Protein AF-A0A935Z9V7-F1 (afdb_monomer_lite)

Foldseek 3Di:
DDDDDDDDDDDDDDDDDDPDPDPPDDPDDDDVPQDDFDDPQCVLVAAWKDFPFWTWHQHRSQWIWIWGDDPPDIDIATFGFPGADPQWGWGDGPPDIDTWHWPAGFDADPQWTWTATPNDIITGPPRCPVVQVVVQVVVFVVVCVVCVVLQFDTKHFTRCPPDQWDWIWTAGNVRDIWIKIWGQDPPPRDIDIDFAKDKAAQVVVQCVVQVVVCVVVVNPFRWRKGQDGGIDIAGAVGWTKIWTAGPVPRWIWIKTWHAHPNDIDIDTGTD

Structure (mmCIF, N/CA/C/O backbone):
data_AF-A0A935Z9V7-F1
#
_entry.id   AF-A0A935Z9V7-F1
#
loop_
_atom_site.group_PDB
_atom_site.id
_atom_site.type_symbol
_atom_site.label_atom_id
_atom_site.label_alt_id
_atom_site.label_comp_id
_atom_site.label_asym_id
_atom_site.label_entity_id
_atom_site.label_seq_id
_atom_site.pdbx_PDB_ins_code
_atom_site.Cartn_x
_atom_site.Cartn_y
_atom_site.Cartn_z
_atom_site.occupancy
_atom_site.B_iso_or_equiv
_atom_site.auth_seq_id
_atom_site.auth_comp_id
_atom_site.auth_asym_id
_atom_site.auth_atom_id
_atom_site.pdbx_PDB_model_num
ATOM 1 N N . MET A 1 1 ? 14.131 -82.001 -12.981 1.00 38.12 1 MET A N 1
ATOM 2 C CA . MET A 1 1 ? 15.228 -81.214 -13.587 1.00 38.12 1 MET A CA 1
ATOM 3 C C . MET A 1 1 ? 14.697 -79.827 -13.900 1.00 38.12 1 MET A C 1
ATOM 5 O O . MET A 1 1 ? 13.623 -79.714 -14.472 1.00 38.12 1 MET A O 1
ATOM 9 N N . HIS A 1 2 ? 15.387 -78.800 -13.413 1.00 37.31 2 HIS A N 1
ATOM 10 C CA . HIS A 1 2 ? 15.020 -77.391 -13.537 1.00 37.31 2 HIS A CA 1
ATOM 11 C C . HIS A 1 2 ? 15.127 -76.900 -14.988 1.00 37.31 2 HIS A C 1
ATOM 13 O O . HIS A 1 2 ? 16.137 -77.170 -15.627 1.00 37.31 2 HIS A O 1
ATOM 19 N N . SER A 1 3 ? 14.177 -76.083 -15.453 1.00 37.94 3 SER A N 1
ATOM 20 C CA . SER A 1 3 ? 14.499 -74.911 -16.279 1.00 37.94 3 SER A CA 1
ATOM 21 C C . SER A 1 3 ? 13.343 -73.907 -16.272 1.00 37.94 3 SER A C 1
ATOM 23 O O . SER A 1 3 ? 12.173 -74.282 -16.264 1.00 37.94 3 SER A O 1
ATOM 25 N N . ARG A 1 4 ? 13.699 -72.626 -16.177 1.00 41.47 4 ARG A N 1
ATOM 26 C CA . ARG A 1 4 ? 12.831 -71.480 -15.892 1.00 41.47 4 ARG A CA 1
ATOM 27 C C . ARG A 1 4 ? 12.324 -70.797 -17.168 1.00 41.47 4 ARG A C 1
ATOM 29 O O . ARG A 1 4 ? 13.041 -70.736 -18.155 1.00 41.47 4 ARG A O 1
ATOM 36 N N . LEU A 1 5 ? 11.126 -70.215 -17.031 1.00 41.91 5 LEU A N 1
ATOM 37 C CA . LEU A 1 5 ? 10.588 -68.968 -17.602 1.00 41.91 5 LEU A CA 1
ATOM 38 C C . LEU A 1 5 ? 11.150 -68.432 -18.935 1.00 41.91 5 LEU A C 1
ATOM 40 O O . LEU A 1 5 ? 12.316 -68.056 -19.009 1.00 41.91 5 LEU A O 1
ATOM 44 N N . ARG A 1 6 ? 10.228 -68.069 -19.840 1.00 37.62 6 ARG A N 1
ATOM 45 C CA . ARG A 1 6 ? 9.917 -66.655 -20.157 1.00 37.62 6 ARG A CA 1
ATOM 46 C C . ARG A 1 6 ? 8.614 -66.540 -20.955 1.00 37.62 6 ARG A C 1
ATOM 48 O O . ARG A 1 6 ? 8.447 -67.172 -21.990 1.00 37.62 6 ARG A O 1
ATOM 55 N N . SER A 1 7 ? 7.710 -65.716 -20.434 1.00 39.84 7 SER A N 1
ATOM 56 C CA . SER A 1 7 ? 6.466 -65.274 -21.061 1.00 39.84 7 SER A CA 1
ATOM 57 C C . SER A 1 7 ? 6.742 -64.311 -22.217 1.00 39.84 7 SER A C 1
ATOM 59 O O . SER A 1 7 ? 7.586 -63.426 -22.085 1.00 39.84 7 SER A O 1
ATOM 61 N N . ALA A 1 8 ? 5.966 -64.414 -23.295 1.00 37.25 8 ALA A N 1
ATOM 62 C CA . ALA A 1 8 ? 5.780 -63.344 -24.269 1.00 37.25 8 ALA A CA 1
ATOM 63 C C . ALA A 1 8 ? 4.275 -63.219 -24.554 1.00 37.25 8 ALA A C 1
ATOM 65 O O . ALA A 1 8 ? 3.680 -64.073 -25.205 1.00 37.25 8 ALA A O 1
ATOM 66 N N . LEU A 1 9 ? 3.660 -62.178 -23.986 1.00 36.34 9 LEU A N 1
ATOM 67 C CA . LEU A 1 9 ? 2.305 -61.728 -24.294 1.00 36.34 9 LEU A CA 1
ATOM 68 C C . LEU A 1 9 ? 2.401 -60.803 -25.518 1.00 36.34 9 LEU A C 1
ATOM 70 O O . LEU A 1 9 ? 3.028 -59.748 -25.448 1.00 36.34 9 LEU A O 1
ATOM 74 N N . THR A 1 10 ? 1.788 -61.183 -26.634 1.00 38.06 10 THR A N 1
ATOM 75 C CA . THR A 1 10 ? 1.558 -60.304 -27.788 1.00 38.06 10 THR A CA 1
ATOM 76 C C . THR A 1 10 ? 0.413 -59.344 -27.473 1.00 38.06 10 THR A C 1
ATOM 78 O O . THR A 1 10 ? -0.752 -59.738 -27.468 1.00 38.06 10 THR A O 1
ATOM 81 N N . ALA A 1 11 ? 0.743 -58.083 -27.196 1.00 37.56 11 ALA A N 1
ATOM 82 C CA . ALA A 1 11 ? -0.222 -56.997 -27.078 1.00 37.56 11 ALA A CA 1
ATOM 83 C C . ALA A 1 11 ? -0.571 -56.451 -28.473 1.00 37.56 11 ALA A C 1
ATOM 85 O O . ALA A 1 11 ? 0.302 -55.988 -29.206 1.00 37.56 11 ALA A O 1
ATOM 86 N N . SER A 1 12 ? -1.856 -56.506 -28.828 1.00 40.44 12 SER A N 1
ATOM 87 C CA . SER A 1 12 ? -2.422 -55.787 -29.972 1.00 40.44 12 SER A CA 1
ATOM 88 C C . SER A 1 12 ? -2.520 -54.300 -29.628 1.00 40.44 12 SER A C 1
ATOM 90 O O . SER A 1 12 ? -3.308 -53.914 -28.768 1.00 40.44 12 SER A O 1
ATOM 92 N N . GLY A 1 13 ? -1.702 -53.473 -30.279 1.00 35.38 13 GLY A N 1
ATOM 93 C CA . GLY A 1 13 ? -1.765 -52.016 -30.193 1.00 35.38 13 GLY A CA 1
ATOM 94 C C . GLY A 1 13 ? -2.582 -51.442 -31.346 1.00 35.38 13 GLY A C 1
ATOM 95 O O . GLY A 1 13 ? -2.136 -51.449 -32.490 1.00 35.38 13 GLY A O 1
ATOM 96 N N . LEU A 1 14 ? -3.776 -50.940 -31.034 1.00 34.88 14 LEU A N 1
ATOM 97 C CA . LEU A 1 14 ? -4.598 -50.115 -31.914 1.00 34.88 14 LEU A CA 1
ATOM 98 C C . LEU A 1 14 ? -3.946 -48.719 -32.004 1.00 34.88 14 LEU A C 1
ATOM 100 O O . LEU A 1 14 ? -3.939 -47.978 -31.022 1.00 34.88 14 LEU A O 1
ATOM 104 N N . VAL A 1 15 ? -3.368 -48.358 -33.151 1.00 33.62 15 VAL A N 1
ATOM 105 C CA . VAL A 1 15 ? -2.854 -46.998 -33.390 1.00 33.62 15 VAL A CA 1
ATOM 106 C C . VAL A 1 15 ? -4.017 -46.121 -33.850 1.00 33.62 15 VAL A C 1
ATOM 108 O O . VAL A 1 15 ? -4.453 -46.194 -34.996 1.00 33.62 15 VAL A O 1
ATOM 111 N N . VAL A 1 16 ? -4.529 -45.287 -32.945 1.00 34.72 16 VAL A N 1
ATOM 112 C CA . VAL A 1 16 ? -5.415 -44.169 -33.286 1.00 34.72 16 VAL A CA 1
ATOM 113 C C . VAL A 1 16 ? -4.534 -43.031 -33.801 1.00 34.72 16 VAL A C 1
ATOM 115 O O . VAL A 1 16 ? -3.845 -42.366 -33.030 1.00 34.72 16 VAL A O 1
ATOM 118 N N . ALA A 1 17 ? -4.527 -42.825 -35.116 1.00 34.41 17 ALA A N 1
ATOM 119 C CA . ALA A 1 17 ? -3.903 -41.666 -35.739 1.00 34.41 17 ALA A CA 1
ATOM 120 C C . ALA A 1 17 ? -4.768 -40.420 -35.480 1.00 34.41 17 ALA A C 1
ATOM 122 O O . ALA A 1 17 ? -5.758 -40.180 -36.169 1.00 34.41 17 ALA A O 1
ATOM 123 N N . ALA A 1 18 ? -4.405 -39.628 -34.471 1.00 35.91 18 ALA A N 1
ATOM 124 C CA . ALA A 1 18 ? -4.920 -38.275 -34.313 1.00 35.91 18 ALA A CA 1
ATOM 125 C C . ALA A 1 18 ? -4.193 -37.352 -35.307 1.00 35.91 18 ALA A C 1
ATOM 127 O O . ALA A 1 18 ? -3.008 -37.057 -35.152 1.00 35.91 18 ALA A O 1
ATOM 128 N N . LEU A 1 19 ? -4.909 -36.918 -36.345 1.00 34.59 19 LEU A N 1
ATOM 129 C CA . LEU A 1 19 ? -4.497 -35.846 -37.249 1.00 34.59 19 LEU A CA 1
ATOM 130 C C . LEU A 1 19 ? -4.413 -34.533 -36.458 1.00 34.59 19 LEU A C 1
ATOM 132 O O . LEU A 1 19 ? -5.422 -33.870 -36.224 1.00 34.59 19 LEU A O 1
ATOM 136 N N . LEU A 1 20 ? -3.205 -34.156 -36.038 1.00 33.34 20 LEU A N 1
ATOM 137 C CA . LEU A 1 20 ? -2.922 -32.812 -35.549 1.00 33.34 20 LEU A CA 1
ATOM 138 C C . LEU A 1 20 ? -2.807 -31.881 -36.765 1.00 33.34 20 LEU A C 1
ATOM 140 O O . LEU A 1 20 ? -1.855 -31.973 -37.541 1.00 33.34 20 LEU A O 1
ATOM 144 N N . SER A 1 21 ? -3.779 -30.984 -36.942 1.00 35.22 21 SER A N 1
ATOM 145 C CA . SER A 1 21 ? -3.666 -29.851 -37.863 1.00 35.22 21 SER A CA 1
ATOM 146 C C . SER A 1 21 ? -2.494 -28.966 -37.439 1.00 35.22 21 SER A C 1
ATOM 148 O O . SER A 1 21 ? -2.621 -28.126 -36.552 1.00 35.22 21 SER A O 1
ATOM 150 N N . MET A 1 22 ? -1.344 -29.134 -38.089 1.00 32.91 22 MET A N 1
ATOM 151 C CA . MET A 1 22 ? -0.285 -28.134 -38.059 1.00 32.91 22 MET A CA 1
ATOM 152 C C . MET A 1 22 ? -0.731 -26.952 -38.919 1.00 32.91 22 MET A C 1
ATOM 154 O O . MET A 1 22 ? -0.669 -26.995 -40.146 1.00 32.91 22 MET A O 1
ATOM 158 N N . ALA A 1 23 ? -1.211 -25.891 -38.271 1.00 35.25 23 ALA A N 1
ATOM 159 C CA . ALA A 1 23 ? -1.293 -24.585 -38.900 1.00 35.25 23 ALA A CA 1
ATOM 160 C C . ALA A 1 23 ? 0.139 -24.137 -39.220 1.00 35.25 23 ALA A C 1
ATOM 162 O O . ALA A 1 23 ? 0.901 -23.754 -38.335 1.00 35.25 23 ALA A O 1
ATOM 163 N N . THR A 1 24 ? 0.519 -24.226 -40.491 1.00 35.22 24 THR A N 1
ATOM 164 C CA . THR A 1 24 ? 1.764 -23.668 -41.014 1.00 35.22 24 THR A CA 1
ATOM 165 C C . THR A 1 24 ? 1.711 -22.149 -40.858 1.00 35.22 24 THR A C 1
ATOM 167 O O . THR A 1 24 ? 1.054 -21.459 -41.647 1.00 35.22 24 THR A O 1
ATOM 170 N N . SER A 1 25 ? 2.369 -21.609 -39.833 1.00 40.56 25 SER A N 1
ATOM 171 C CA . SER A 1 25 ? 2.681 -20.185 -39.779 1.00 40.56 25 SER A CA 1
ATOM 172 C C . SER A 1 25 ? 3.566 -19.859 -40.986 1.00 40.56 25 SER A C 1
ATOM 174 O O . SER A 1 25 ? 4.626 -20.446 -41.194 1.00 40.56 25 SER A O 1
ATOM 176 N N . LYS A 1 26 ? 3.083 -18.967 -41.855 1.00 36.53 26 LYS A N 1
ATOM 177 C CA . LYS A 1 26 ? 3.856 -18.475 -43.000 1.00 36.53 26 LYS A CA 1
ATOM 178 C C . LYS A 1 26 ? 5.128 -17.779 -42.486 1.00 36.53 26 LYS A C 1
ATOM 180 O O . LYS A 1 26 ? 5.018 -16.998 -41.538 1.00 36.53 26 LYS A O 1
ATOM 185 N N . PRO A 1 27 ? 6.298 -17.982 -43.115 1.00 35.09 27 PRO A N 1
ATOM 186 C CA . PRO A 1 27 ? 7.489 -17.208 -42.790 1.00 35.09 27 PRO A CA 1
ATOM 187 C C . PRO A 1 27 ? 7.232 -15.724 -43.096 1.00 35.09 27 PRO A C 1
ATOM 189 O O . PRO A 1 27 ? 6.772 -15.360 -44.182 1.00 35.09 27 PRO A O 1
ATOM 192 N N . LYS A 1 28 ? 7.465 -14.873 -42.092 1.00 43.94 28 LYS A N 1
ATOM 193 C CA . LYS A 1 28 ? 7.332 -13.415 -42.166 1.00 43.94 28 LYS A CA 1
ATOM 194 C C . LYS A 1 28 ? 8.430 -12.888 -43.095 1.00 43.94 28 LYS A C 1
ATOM 196 O O . LYS A 1 28 ? 9.600 -13.150 -42.863 1.00 43.94 28 LYS A O 1
ATOM 201 N N . LYS A 1 29 ? 8.024 -12.185 -44.156 1.00 38.75 29 LYS A N 1
ATOM 202 C CA . LYS A 1 29 ? 8.897 -11.539 -45.148 1.00 38.75 29 LYS A CA 1
ATOM 203 C C . LYS A 1 29 ? 9.930 -10.656 -44.434 1.00 38.75 29 LYS A C 1
ATOM 205 O O . LYS A 1 29 ? 9.536 -9.850 -43.591 1.00 38.75 29 LYS A O 1
ATOM 210 N N . ASP A 1 30 ? 11.203 -10.836 -44.773 1.00 42.34 30 ASP A N 1
ATOM 211 C CA . ASP A 1 30 ? 12.361 -10.233 -44.109 1.00 42.34 30 ASP A CA 1
ATOM 212 C C . ASP A 1 30 ? 12.237 -8.702 -43.993 1.00 42.34 30 ASP A C 1
ATOM 214 O O . ASP A 1 30 ? 12.284 -7.977 -44.990 1.00 42.34 30 ASP A O 1
ATOM 218 N N . ASP A 1 31 ? 12.059 -8.202 -42.765 1.00 48.03 31 ASP A N 1
ATOM 219 C CA . ASP A 1 31 ? 12.315 -6.800 -42.428 1.00 48.03 31 ASP A CA 1
ATOM 220 C C . ASP A 1 31 ? 13.835 -6.676 -42.208 1.00 48.03 31 ASP A C 1
ATOM 222 O O . ASP A 1 31 ? 14.354 -7.297 -41.276 1.00 48.03 31 ASP A O 1
ATOM 226 N N . PRO A 1 32 ? 14.575 -5.901 -43.023 1.00 49.53 32 PRO A N 1
ATOM 227 C CA . PRO A 1 32 ? 16.037 -5.818 -42.956 1.00 49.53 32 PRO A CA 1
ATOM 228 C C . PRO A 1 32 ? 16.572 -5.254 -41.628 1.00 49.53 32 PRO A C 1
ATOM 230 O O . PRO A 1 32 ? 17.779 -5.273 -41.402 1.00 49.53 32 PRO A O 1
ATOM 233 N N . THR A 1 33 ? 15.703 -4.787 -40.721 1.00 53.38 33 THR A N 1
ATOM 234 C CA . THR A 1 33 ? 16.103 -4.422 -39.353 1.00 53.38 33 THR A CA 1
ATOM 235 C C . THR A 1 33 ? 16.126 -5.582 -38.348 1.00 53.38 33 THR A C 1
ATOM 237 O O . THR A 1 33 ? 16.702 -5.412 -37.279 1.00 53.38 33 THR A O 1
ATOM 240 N N . ALA A 1 34 ? 15.609 -6.772 -38.668 1.00 53.72 34 ALA A N 1
ATOM 241 C CA . ALA A 1 34 ? 15.537 -7.886 -37.710 1.00 53.72 34 ALA A CA 1
ATOM 242 C C . ALA A 1 34 ? 16.904 -8.492 -37.306 1.00 53.72 34 ALA A C 1
ATOM 244 O O . ALA A 1 34 ? 16.973 -9.171 -36.292 1.00 53.72 34 ALA A O 1
ATOM 245 N N . ASN A 1 35 ? 17.988 -8.217 -38.048 1.00 55.84 35 ASN A N 1
ATOM 246 C CA . ASN A 1 35 ? 19.316 -8.822 -37.828 1.00 55.84 35 ASN A CA 1
ATOM 247 C C . ASN A 1 35 ? 20.463 -7.805 -37.666 1.00 55.84 35 ASN A C 1
ATOM 249 O O . ASN A 1 35 ? 21.633 -8.182 -37.750 1.00 55.84 35 ASN A O 1
ATOM 253 N N . ALA A 1 36 ? 20.168 -6.514 -37.479 1.00 68.38 36 ALA A N 1
ATOM 254 C CA . ALA A 1 36 ? 21.237 -5.555 -37.194 1.00 68.38 36 ALA A CA 1
ATOM 255 C C . ALA A 1 36 ? 21.783 -5.799 -35.772 1.00 68.38 36 ALA A C 1
ATOM 257 O O . ALA A 1 36 ? 20.972 -6.029 -34.869 1.00 68.38 36 ALA A O 1
ATOM 258 N N . PRO A 1 37 ? 23.111 -5.742 -35.556 1.00 78.75 37 PRO A N 1
ATOM 259 C CA . PRO A 1 37 ? 23.693 -5.847 -34.222 1.00 78.75 37 PRO A CA 1
ATOM 260 C C . PRO A 1 37 ? 23.082 -4.821 -33.261 1.00 78.75 37 PRO A C 1
ATOM 262 O O . PRO A 1 37 ? 22.798 -3.692 -33.666 1.00 78.75 37 PRO A O 1
ATOM 265 N N . ILE A 1 38 ? 22.905 -5.210 -31.997 1.00 86.62 38 ILE A N 1
ATOM 266 C CA . ILE A 1 38 ? 22.579 -4.264 -30.925 1.00 86.62 38 ILE A CA 1
ATOM 267 C C . ILE A 1 38 ? 23.764 -3.303 -30.775 1.00 86.62 38 ILE A C 1
ATOM 269 O O . ILE A 1 38 ? 24.908 -3.741 -30.645 1.00 86.62 38 ILE A O 1
ATOM 273 N N . ASP A 1 39 ? 23.500 -2.000 -30.860 1.00 89.06 39 ASP A N 1
ATOM 274 C CA . ASP A 1 39 ? 24.520 -0.977 -30.647 1.00 89.06 39 ASP A CA 1
ATOM 275 C C . ASP A 1 39 ? 24.758 -0.719 -29.152 1.00 89.06 39 ASP A C 1
ATOM 277 O O . ASP A 1 39 ? 23.979 -1.113 -28.281 1.00 89.06 39 ASP A O 1
ATOM 281 N N . SER A 1 40 ? 25.859 -0.034 -28.840 1.00 87.75 40 SER A N 1
ATOM 282 C CA . SER A 1 40 ? 26.233 0.264 -27.455 1.00 87.75 40 SER A CA 1
ATOM 283 C C . SER A 1 40 ? 25.217 1.145 -26.727 1.00 87.75 40 SER A C 1
ATOM 285 O O . SER A 1 40 ? 25.136 1.077 -25.506 1.00 87.75 40 SER A O 1
ATOM 287 N N . ALA A 1 41 ? 24.458 1.971 -27.454 1.00 88.94 41 ALA A N 1
ATOM 288 C CA . ALA A 1 41 ? 23.418 2.818 -26.874 1.00 88.94 41 ALA A CA 1
ATOM 289 C C . ALA A 1 41 ? 22.196 1.996 -26.431 1.00 88.94 41 ALA A C 1
ATOM 291 O O . ALA A 1 41 ? 21.527 2.347 -25.465 1.00 88.94 41 ALA A O 1
ATOM 292 N N . THR A 1 42 ? 21.920 0.888 -27.117 1.00 92.81 42 THR A N 1
ATOM 293 C CA . THR A 1 42 ? 20.772 0.017 -26.860 1.00 92.81 42 THR A CA 1
ATOM 294 C C . THR A 1 42 ? 21.075 -1.079 -25.835 1.00 92.81 42 THR A C 1
ATOM 296 O O . THR A 1 42 ? 20.172 -1.493 -25.108 1.00 92.81 42 THR A O 1
ATOM 299 N N . GLU A 1 43 ? 22.325 -1.546 -25.740 1.00 92.94 43 GLU A N 1
ATOM 300 C CA . GLU A 1 43 ? 22.714 -2.673 -24.871 1.00 92.94 43 GLU A CA 1
ATOM 301 C C . GLU A 1 43 ? 22.221 -2.558 -23.407 1.00 92.94 43 GLU A C 1
ATOM 303 O O . GLU A 1 43 ? 21.715 -3.560 -22.891 1.00 92.94 43 GLU A O 1
ATOM 308 N N . PRO A 1 44 ? 22.260 -1.386 -22.730 1.00 93.25 44 PRO A N 1
ATOM 309 C CA . PRO A 1 44 ? 21.771 -1.264 -21.350 1.00 93.25 44 PRO A CA 1
ATOM 310 C C . PRO A 1 44 ? 20.280 -1.605 -21.183 1.00 93.25 44 PRO A C 1
ATOM 312 O O . PRO A 1 44 ? 19.879 -2.177 -20.164 1.00 93.25 44 PRO A O 1
ATOM 315 N N . TYR A 1 45 ? 19.471 -1.323 -22.209 1.00 94.62 45 TYR A N 1
ATOM 316 C CA . TYR A 1 45 ? 18.016 -1.501 -22.218 1.00 94.62 45 TYR A CA 1
ATOM 317 C C . TYR A 1 45 ? 17.588 -2.948 -22.488 1.00 94.62 45 TYR A C 1
ATOM 319 O O . TYR A 1 45 ? 16.448 -3.313 -22.211 1.00 94.62 45 TYR A O 1
ATOM 327 N N . ILE A 1 46 ? 18.480 -3.795 -23.006 1.00 94.31 46 ILE A N 1
ATOM 328 C CA . ILE A 1 46 ? 18.183 -5.205 -23.272 1.00 94.31 46 ILE A CA 1
ATOM 329 C C . ILE A 1 46 ? 17.882 -5.941 -21.968 1.00 94.31 46 ILE A C 1
ATOM 331 O O . ILE A 1 46 ? 18.707 -5.945 -21.054 1.00 94.31 46 ILE A O 1
ATOM 335 N N . GLY A 1 47 ? 16.756 -6.645 -21.913 1.00 93.38 47 GLY A N 1
ATOM 336 C CA . GLY A 1 47 ? 16.370 -7.506 -20.802 1.00 93.38 47 GLY A CA 1
ATOM 337 C C . GLY A 1 47 ? 14.882 -7.450 -20.486 1.00 93.38 47 GLY A C 1
ATOM 338 O O . GLY A 1 47 ? 14.082 -6.849 -21.203 1.00 93.38 47 GLY A O 1
ATOM 339 N N . ASP A 1 48 ? 14.541 -8.101 -19.386 1.00 93.31 48 ASP A N 1
ATOM 340 C CA . ASP A 1 48 ? 13.202 -8.156 -18.825 1.00 93.31 48 ASP A CA 1
ATOM 341 C C . ASP A 1 48 ? 13.086 -7.035 -17.792 1.00 93.31 48 ASP A C 1
ATOM 343 O O . ASP A 1 48 ? 13.841 -7.021 -16.826 1.00 93.31 48 ASP A O 1
ATOM 347 N N . TRP A 1 49 ? 12.151 -6.116 -17.969 1.00 93.31 49 TRP A N 1
ATOM 348 C CA . TRP A 1 49 ? 11.903 -4.993 -17.074 1.00 93.31 49 TRP A CA 1
ATOM 349 C C . TRP A 1 49 ? 10.489 -5.073 -16.511 1.00 93.31 49 TRP A C 1
ATOM 351 O O . TRP A 1 49 ? 9.544 -5.358 -17.248 1.00 93.31 49 TRP A O 1
ATOM 361 N N . GLU A 1 50 ? 10.318 -4.820 -15.217 1.00 91.06 50 GLU A N 1
ATOM 362 C CA . GLU A 1 50 ? 9.017 -4.934 -14.560 1.00 91.06 50 GLU A CA 1
ATOM 363 C C . GLU A 1 50 ? 8.792 -3.914 -13.435 1.00 91.06 50 GLU A C 1
ATOM 365 O O . GLU A 1 50 ? 9.718 -3.507 -12.729 1.00 91.06 50 GLU A O 1
ATOM 370 N N . SER A 1 51 ? 7.524 -3.538 -13.273 1.00 87.12 51 SER A N 1
ATOM 371 C CA . SER A 1 51 ? 6.932 -2.889 -12.099 1.00 87.12 51 SER A CA 1
ATOM 372 C C . SER A 1 51 ? 5.775 -3.761 -11.580 1.00 87.12 51 SER A C 1
ATOM 374 O O . SER A 1 51 ? 5.577 -4.885 -12.043 1.00 87.12 51 SER A O 1
ATOM 376 N N . ASP A 1 52 ? 4.976 -3.260 -10.631 1.00 83.12 52 ASP A N 1
ATOM 377 C CA . ASP A 1 52 ? 3.796 -3.999 -10.149 1.00 83.12 52 ASP A CA 1
ATOM 378 C C . ASP A 1 52 ? 2.730 -4.186 -11.252 1.00 83.12 52 ASP A C 1
ATOM 380 O O . ASP A 1 52 ? 2.003 -5.181 -11.251 1.00 83.12 52 ASP A O 1
ATOM 384 N N . ASP A 1 53 ? 2.642 -3.242 -12.195 1.00 88.31 53 ASP A N 1
ATOM 385 C CA . ASP A 1 53 ? 1.588 -3.188 -13.214 1.00 88.31 53 ASP A CA 1
ATOM 386 C C . ASP A 1 53 ? 2.116 -3.243 -14.657 1.00 88.31 53 ASP A C 1
ATOM 388 O O . ASP A 1 53 ? 1.320 -3.406 -15.591 1.00 88.31 53 ASP A O 1
ATOM 392 N N . THR A 1 54 ? 3.432 -3.144 -14.859 1.00 92.69 54 THR A N 1
ATOM 393 C CA . THR A 1 54 ? 4.059 -3.092 -16.184 1.00 92.69 54 THR A CA 1
ATOM 394 C C . THR A 1 54 ? 5.127 -4.154 -16.355 1.00 92.69 54 THR A C 1
ATOM 396 O O . THR A 1 54 ? 5.920 -4.420 -15.461 1.00 92.69 54 THR A O 1
ATOM 399 N N . VAL A 1 55 ? 5.164 -4.737 -17.548 1.00 93.94 55 VAL A N 1
ATOM 400 C CA . VAL A 1 55 ? 6.223 -5.623 -18.024 1.00 93.94 55 VAL A CA 1
ATOM 401 C C . VAL A 1 55 ? 6.698 -5.101 -19.374 1.00 93.94 55 VAL A C 1
ATOM 403 O O . VAL A 1 55 ? 5.882 -4.848 -20.262 1.00 93.94 55 VAL A O 1
ATOM 406 N N . LEU A 1 56 ? 8.008 -4.966 -19.534 1.00 96.44 56 LEU A N 1
ATOM 407 C CA . LEU A 1 56 ? 8.683 -4.614 -20.774 1.00 96.44 56 LEU A CA 1
ATOM 408 C C . LEU A 1 56 ? 9.840 -5.587 -21.005 1.00 96.44 56 LEU A C 1
ATOM 410 O O . LEU A 1 56 ? 10.832 -5.569 -20.294 1.00 96.44 56 LEU A O 1
ATOM 414 N N . LEU A 1 57 ? 9.734 -6.418 -22.028 1.00 96.62 57 LEU A N 1
ATOM 415 C CA . LEU A 1 57 ? 10.807 -7.284 -22.494 1.00 96.62 57 LEU A CA 1
ATOM 416 C C . LEU A 1 57 ? 11.429 -6.673 -23.746 1.00 96.62 57 LEU A C 1
ATOM 418 O O . LEU A 1 57 ? 10.715 -6.425 -24.718 1.00 96.62 57 LEU A O 1
ATOM 422 N N . ILE A 1 58 ? 12.745 -6.475 -23.729 1.00 95.94 58 ILE A N 1
ATOM 423 C CA . ILE A 1 58 ? 13.540 -6.078 -24.892 1.00 95.94 58 ILE A CA 1
ATOM 424 C C . ILE A 1 58 ? 14.572 -7.177 -25.156 1.00 95.94 58 ILE A C 1
ATOM 426 O O . ILE A 1 58 ? 15.567 -7.307 -24.442 1.00 95.94 58 ILE A O 1
ATOM 430 N N . GLY A 1 59 ? 14.321 -7.989 -26.180 1.00 93.94 59 GLY A N 1
ATOM 431 C CA . GLY A 1 59 ? 15.190 -9.093 -26.569 1.00 93.94 59 GLY A CA 1
ATOM 432 C C . GLY A 1 59 ? 16.423 -8.634 -27.347 1.00 93.94 59 GLY A C 1
ATOM 433 O O . GLY A 1 59 ? 16.398 -7.640 -28.075 1.00 93.94 59 GLY A O 1
ATOM 434 N N . ARG A 1 60 ? 17.513 -9.409 -27.259 1.00 92.88 60 ARG A N 1
ATOM 435 C CA . ARG A 1 60 ? 18.708 -9.208 -28.109 1.00 92.88 60 ARG A CA 1
ATOM 436 C C . ARG A 1 60 ? 18.435 -9.409 -29.598 1.00 92.88 60 ARG A C 1
ATOM 438 O O . ARG A 1 60 ? 19.180 -8.908 -30.429 1.00 92.88 60 ARG A O 1
ATOM 445 N N . ASP A 1 61 ? 17.362 -10.116 -29.927 1.00 91.00 61 ASP A N 1
ATOM 446 C CA . ASP A 1 61 ? 16.821 -10.259 -31.280 1.00 91.00 61 ASP A CA 1
ATOM 447 C C . ASP A 1 61 ? 15.973 -9.048 -31.715 1.00 91.00 61 ASP A C 1
ATOM 449 O O . ASP A 1 61 ? 15.287 -9.098 -32.735 1.00 91.00 61 ASP A O 1
ATOM 453 N N . ARG A 1 62 ? 16.001 -7.957 -30.935 1.00 93.12 62 ARG A N 1
ATOM 454 C CA . ARG A 1 62 ? 15.218 -6.732 -31.131 1.00 93.12 62 ARG A CA 1
ATOM 455 C C . ARG A 1 62 ? 13.710 -6.932 -30.978 1.00 93.12 62 ARG A C 1
ATOM 457 O O . ARG A 1 62 ? 12.954 -6.032 -31.347 1.00 93.12 62 ARG A O 1
ATOM 464 N N . SER A 1 63 ? 13.244 -8.063 -30.450 1.00 94.94 63 SER A N 1
ATOM 465 C CA . SER A 1 63 ? 11.840 -8.213 -30.063 1.00 94.94 63 SER A CA 1
ATOM 466 C C . SER A 1 63 ? 11.506 -7.271 -28.906 1.00 94.94 63 SER A C 1
ATOM 468 O O . SER A 1 63 ? 12.320 -7.058 -28.006 1.00 94.94 63 SER A O 1
ATOM 470 N N . VAL A 1 64 ? 10.314 -6.675 -28.944 1.00 97.06 64 VAL A N 1
ATOM 471 C CA . VAL A 1 64 ? 9.785 -5.888 -27.829 1.00 97.06 64 VAL A CA 1
ATOM 472 C C . VAL A 1 64 ? 8.395 -6.379 -27.482 1.00 97.06 64 VAL A C 1
ATOM 474 O O . VAL A 1 64 ? 7.518 -6.404 -28.348 1.00 97.06 64 VAL A O 1
ATOM 477 N N . HIS A 1 65 ? 8.203 -6.711 -26.209 1.00 97.44 65 HIS A N 1
ATOM 478 C CA . HIS A 1 65 ? 6.907 -7.043 -25.635 1.00 97.44 65 HIS A CA 1
ATOM 479 C C . HIS A 1 65 ? 6.642 -6.132 -24.447 1.00 97.44 65 HIS A C 1
ATOM 481 O O . HIS A 1 65 ? 7.330 -6.201 -23.434 1.00 97.44 65 HIS A O 1
ATOM 487 N N . TYR A 1 66 ? 5.634 -5.283 -24.563 1.00 96.62 66 TYR A N 1
ATOM 488 C CA . TYR A 1 66 ? 5.214 -4.375 -23.510 1.00 96.62 66 TYR A CA 1
ATOM 489 C C . TYR A 1 66 ? 3.781 -4.681 -23.103 1.00 96.62 66 TYR A C 1
ATOM 491 O O . TYR A 1 66 ? 2.900 -4.868 -23.948 1.00 96.62 66 TYR A O 1
ATOM 499 N N . LYS A 1 67 ? 3.524 -4.669 -21.800 1.00 96.25 67 LYS A N 1
ATOM 500 C CA . LYS A 1 67 ? 2.190 -4.785 -21.230 1.00 96.25 67 LYS A CA 1
ATOM 501 C C . LYS A 1 67 ? 2.100 -3.924 -19.983 1.00 96.25 67 LYS A C 1
ATOM 503 O O . LYS A 1 67 ? 2.868 -4.133 -19.058 1.00 96.25 67 LYS A O 1
ATOM 508 N N . LYS A 1 68 ? 1.115 -3.033 -19.934 1.00 94.75 68 LYS A N 1
ATOM 509 C CA . LYS A 1 68 ? 0.792 -2.216 -18.762 1.00 94.75 68 LYS A CA 1
ATOM 510 C C . LYS A 1 68 ? -0.662 -2.382 -18.378 1.00 94.75 68 LYS A C 1
ATOM 512 O O . LYS A 1 68 ? -1.556 -2.259 -19.221 1.00 94.75 68 LYS A O 1
ATOM 517 N N . LYS A 1 69 ? -0.905 -2.640 -17.102 1.00 94.06 69 LYS A N 1
ATOM 518 C CA . LYS A 1 69 ? -2.233 -2.665 -16.504 1.00 94.06 69 LYS A CA 1
ATOM 519 C C . LYS A 1 69 ? -2.511 -1.315 -15.845 1.00 94.06 69 LYS A C 1
ATOM 521 O O . LYS A 1 69 ? -1.648 -0.695 -15.245 1.00 94.06 69 LYS A O 1
ATOM 526 N N . THR A 1 70 ? -3.726 -0.806 -15.988 1.00 87.75 70 THR A N 1
ATOM 527 C CA . THR A 1 70 ? -4.166 0.413 -15.301 1.00 87.75 70 THR A CA 1
ATOM 528 C C . THR A 1 70 ? -5.624 0.225 -14.918 1.00 87.75 70 THR A C 1
ATOM 530 O O . THR A 1 70 ? -6.525 0.319 -15.757 1.00 87.75 70 THR A O 1
ATOM 533 N N . GLY A 1 71 ? -5.858 -0.132 -13.654 1.00 86.50 71 GLY A N 1
ATOM 534 C CA . GLY A 1 71 ? -7.175 -0.549 -13.176 1.00 86.50 71 GLY A CA 1
ATOM 535 C C . GLY A 1 71 ? -7.698 -1.767 -13.949 1.00 86.50 71 GLY A C 1
ATOM 536 O O . GLY A 1 71 ? -7.084 -2.835 -13.942 1.00 86.50 71 GLY A O 1
ATOM 537 N N . SER A 1 72 ? -8.837 -1.605 -14.627 1.00 89.62 72 SER A N 1
ATOM 538 C CA . SER A 1 72 ? -9.452 -2.636 -15.479 1.00 89.62 72 SER A CA 1
ATOM 539 C C . SER A 1 72 ? -8.933 -2.649 -16.922 1.00 89.62 72 SER A C 1
ATOM 541 O O . SER A 1 72 ? -9.271 -3.555 -17.681 1.00 89.62 72 SER A O 1
ATOM 543 N N . THR A 1 73 ? -8.119 -1.667 -17.318 1.00 92.12 73 THR A N 1
ATOM 544 C CA . THR A 1 73 ? -7.606 -1.547 -18.689 1.00 92.12 73 THR A CA 1
ATOM 545 C C . THR A 1 73 ? -6.220 -2.168 -18.801 1.00 92.12 73 THR A C 1
ATOM 547 O O . THR A 1 73 ? -5.404 -2.069 -17.889 1.00 92.12 73 THR A O 1
ATOM 550 N N . THR A 1 74 ? -5.937 -2.808 -19.934 1.00 94.81 74 THR A N 1
ATOM 551 C CA . THR A 1 74 ? -4.599 -3.297 -20.285 1.00 94.81 74 THR A CA 1
ATOM 552 C C . THR A 1 74 ? -4.181 -2.683 -21.614 1.00 94.81 74 THR A C 1
ATOM 554 O O . THR A 1 74 ? -4.944 -2.725 -22.577 1.00 94.81 74 THR A O 1
ATOM 557 N N . LYS A 1 75 ? -2.974 -2.121 -21.665 1.00 94.06 75 LYS A N 1
ATOM 558 C CA . LYS A 1 75 ? -2.305 -1.691 -22.895 1.00 94.06 75 LYS A CA 1
ATOM 559 C C . LYS A 1 75 ? -1.190 -2.676 -23.213 1.00 94.06 75 LYS A C 1
ATOM 561 O O . LYS A 1 75 ? -0.475 -3.098 -22.306 1.00 94.06 75 LYS A O 1
ATOM 566 N N . SER A 1 76 ? -1.035 -3.025 -24.483 1.00 95.56 76 SER A N 1
ATOM 567 C CA . SER A 1 76 ? 0.022 -3.930 -24.930 1.00 95.56 76 SER A CA 1
ATOM 568 C C . SER A 1 76 ? 0.611 -3.465 -26.250 1.00 95.56 76 SER A C 1
ATOM 570 O O . SER A 1 76 ? -0.108 -2.930 -27.095 1.00 95.56 76 SER A O 1
ATOM 572 N N . VAL A 1 77 ? 1.919 -3.652 -26.401 1.00 95.56 77 VAL A N 1
ATOM 573 C CA . VAL A 1 77 ? 2.658 -3.355 -27.628 1.00 95.56 77 VAL A CA 1
ATOM 574 C C . VAL A 1 77 ? 3.599 -4.518 -27.893 1.00 95.56 77 VAL A C 1
ATOM 576 O O . VAL A 1 77 ? 4.476 -4.802 -27.084 1.00 95.56 77 VAL A O 1
ATOM 579 N N . ASP A 1 78 ? 3.421 -5.157 -29.043 1.00 96.25 78 ASP A N 1
ATOM 580 C CA . ASP A 1 78 ? 4.321 -6.181 -29.559 1.00 96.25 78 ASP A CA 1
ATOM 581 C C . ASP A 1 78 ? 4.941 -5.663 -30.855 1.00 96.25 78 ASP A C 1
ATOM 583 O O . ASP A 1 78 ? 4.234 -5.239 -31.780 1.00 96.25 78 ASP A O 1
ATOM 587 N N . GLY A 1 79 ? 6.268 -5.666 -30.936 1.00 95.25 79 GLY A N 1
ATOM 588 C CA . GLY A 1 79 ? 6.951 -5.044 -32.059 1.00 95.25 79 GLY A CA 1
ATOM 589 C C . GLY A 1 79 ? 8.435 -5.350 -32.151 1.00 95.25 79 GLY A C 1
ATOM 590 O O . GLY A 1 79 ? 8.958 -6.259 -31.509 1.00 95.25 79 GLY A O 1
ATOM 591 N N . THR A 1 80 ? 9.102 -4.580 -33.003 1.00 95.75 80 THR A N 1
ATOM 592 C CA . THR A 1 80 ? 10.546 -4.660 -33.224 1.00 95.75 80 THR A CA 1
ATOM 593 C C . THR A 1 80 ? 11.196 -3.346 -32.815 1.00 95.75 80 THR A C 1
ATOM 595 O O . THR A 1 80 ? 10.785 -2.277 -33.273 1.00 95.75 80 THR A O 1
ATOM 598 N N . LEU A 1 81 ? 12.223 -3.427 -31.975 1.00 95.44 81 LEU A N 1
ATOM 599 C CA . LEU A 1 81 ? 13.021 -2.298 -31.524 1.00 95.44 81 LEU A CA 1
ATOM 600 C C . LEU A 1 81 ? 13.746 -1.663 -32.709 1.00 95.44 81 LEU A C 1
ATOM 602 O O . LEU A 1 81 ? 14.548 -2.322 -33.370 1.00 95.44 81 LEU A O 1
ATOM 606 N N . LYS A 1 82 ? 13.514 -0.376 -32.954 1.00 93.81 82 LYS A N 1
ATOM 607 C CA . LYS A 1 82 ? 14.266 0.421 -33.931 1.00 93.81 82 LYS A CA 1
ATOM 608 C C . LYS A 1 82 ? 15.555 0.986 -33.345 1.00 93.81 82 LYS A C 1
ATOM 610 O O . LYS A 1 82 ? 16.558 0.987 -34.052 1.00 93.81 82 LYS A O 1
ATOM 615 N N . GLY A 1 83 ? 15.545 1.319 -32.061 1.00 92.62 83 GLY A N 1
ATOM 616 C CA . GLY A 1 83 ? 16.702 1.805 -31.319 1.00 92.62 83 GLY A CA 1
ATOM 617 C C . GLY A 1 83 ? 16.283 2.860 -30.305 1.00 92.62 83 GLY A C 1
ATOM 618 O O . GLY A 1 83 ? 15.093 2.991 -29.991 1.00 92.62 83 GLY A O 1
ATOM 619 N N . ILE A 1 84 ? 17.271 3.608 -29.820 1.00 95.19 84 ILE A N 1
ATOM 620 C CA . ILE A 1 84 ? 17.072 4.761 -28.947 1.00 95.19 84 ILE A CA 1
ATOM 621 C C . ILE A 1 84 ? 17.217 6.040 -29.776 1.00 95.19 84 ILE A C 1
ATOM 623 O O . ILE A 1 84 ? 18.271 6.293 -30.353 1.00 95.19 84 ILE A O 1
ATOM 627 N N . GLU A 1 85 ? 16.165 6.858 -29.838 1.00 94.06 85 GLU A N 1
ATOM 628 C CA . GLU A 1 85 ? 16.160 8.098 -30.623 1.00 94.06 85 GLU A CA 1
ATOM 629 C C . GLU A 1 85 ? 15.566 9.257 -29.821 1.00 94.06 85 GLU A C 1
ATOM 631 O O . GLU A 1 85 ? 14.425 9.196 -29.354 1.00 94.06 85 GLU A O 1
ATOM 636 N N . ASN A 1 86 ? 16.321 10.354 -29.699 1.00 93.31 86 ASN A N 1
ATOM 637 C CA . ASN A 1 86 ? 15.887 11.581 -29.017 1.00 93.31 86 ASN A CA 1
ATOM 638 C C . ASN A 1 86 ? 15.327 11.327 -27.601 1.00 93.31 86 ASN A C 1
ATOM 640 O O . ASN A 1 86 ? 14.296 11.890 -27.236 1.00 93.31 86 ASN A O 1
ATOM 644 N N . GLY A 1 87 ? 15.962 10.430 -26.837 1.00 93.94 87 GLY A N 1
ATOM 645 C CA . GLY A 1 87 ? 15.505 10.044 -25.497 1.00 93.94 87 GLY A CA 1
ATOM 646 C C . GLY A 1 87 ? 14.247 9.171 -25.489 1.00 93.94 87 GLY A C 1
ATOM 647 O O . GLY A 1 87 ? 13.476 9.229 -24.539 1.00 93.94 87 GLY A O 1
ATOM 648 N N . ASN A 1 88 ? 13.991 8.394 -26.547 1.00 96.94 88 ASN A N 1
ATOM 649 C CA . ASN A 1 88 ? 12.870 7.455 -26.599 1.00 96.94 88 ASN A CA 1
ATOM 650 C C . ASN A 1 88 ? 13.326 6.067 -27.036 1.00 96.94 88 ASN A C 1
ATOM 652 O O . ASN A 1 88 ? 14.136 5.944 -27.953 1.00 96.94 88 ASN A O 1
ATOM 656 N N . ILE A 1 89 ? 12.706 5.036 -26.470 1.00 96.69 89 ILE A N 1
ATOM 657 C CA . ILE A 1 89 ? 12.730 3.683 -27.026 1.00 96.69 89 ILE A CA 1
ATOM 658 C C . ILE A 1 89 ? 11.725 3.654 -28.180 1.00 96.69 89 ILE A C 1
ATOM 660 O O . ILE A 1 89 ? 10.519 3.809 -27.966 1.00 96.69 89 ILE A O 1
ATOM 664 N N . VAL A 1 90 ? 12.210 3.474 -29.409 1.00 96.62 90 VAL A N 1
ATOM 665 C CA . VAL A 1 90 ? 11.365 3.467 -30.611 1.00 96.62 90 VAL A CA 1
ATOM 666 C C . VAL A 1 90 ? 11.048 2.033 -31.013 1.00 96.62 90 VAL A C 1
ATOM 668 O O . VAL A 1 90 ? 11.942 1.236 -31.298 1.00 96.62 90 VAL A O 1
ATOM 671 N N . VAL A 1 91 ? 9.760 1.700 -31.073 1.00 96.56 91 VAL A N 1
ATOM 672 C CA . VAL A 1 91 ? 9.264 0.357 -31.384 1.00 96.56 91 VAL A CA 1
ATOM 673 C C . VAL A 1 91 ? 8.359 0.408 -32.603 1.00 96.56 91 VAL A C 1
ATOM 675 O O . VAL A 1 91 ? 7.341 1.096 -32.622 1.00 96.56 91 VAL A O 1
ATOM 678 N N . LYS A 1 92 ? 8.694 -0.372 -33.628 1.00 95.31 92 LYS A N 1
ATOM 679 C CA . LYS A 1 92 ? 7.824 -0.583 -34.785 1.00 95.31 92 LYS A 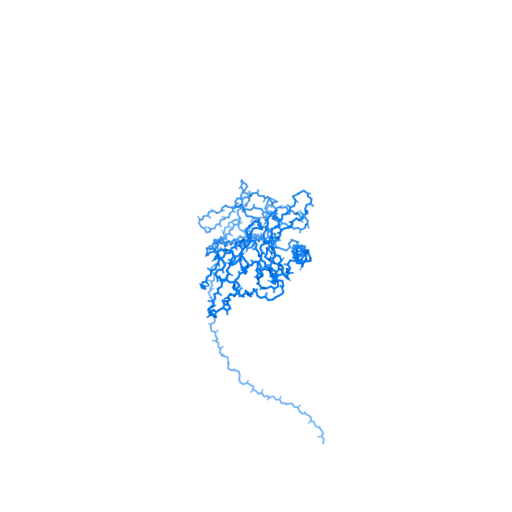CA 1
ATOM 680 C C . LYS A 1 92 ? 6.816 -1.682 -34.458 1.00 95.31 92 LYS A C 1
ATOM 682 O O . LYS A 1 92 ? 7.188 -2.853 -34.370 1.00 95.31 92 LYS A O 1
ATOM 687 N N . A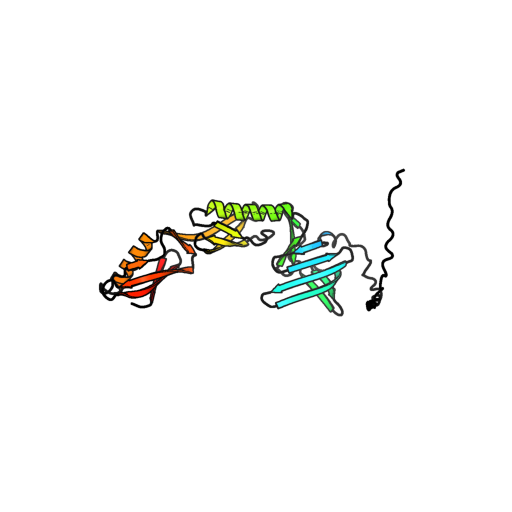LA A 1 93 ? 5.546 -1.313 -34.318 1.00 93.56 93 ALA A N 1
ATOM 688 C CA . ALA A 1 93 ? 4.443 -2.221 -34.022 1.00 93.56 93 ALA A CA 1
ATOM 689 C C . ALA A 1 93 ? 3.474 -2.265 -35.213 1.00 93.56 93 ALA A C 1
ATOM 691 O O . ALA A 1 93 ? 2.788 -1.293 -35.518 1.00 93.56 93 ALA A O 1
ATOM 692 N N . ALA A 1 94 ? 3.415 -3.400 -35.913 1.00 88.69 94 ALA A N 1
ATOM 693 C CA . ALA A 1 94 ? 2.626 -3.561 -37.139 1.00 88.69 94 ALA A CA 1
ATOM 694 C C . ALA A 1 94 ? 2.845 -2.420 -38.167 1.00 88.69 94 ALA A C 1
ATOM 696 O O . ALA A 1 94 ? 3.878 -2.404 -38.839 1.00 88.69 94 ALA A O 1
ATOM 697 N N . PHE A 1 95 ? 1.886 -1.492 -38.297 1.00 87.12 95 PHE A N 1
ATOM 698 C CA . PHE A 1 95 ? 1.892 -0.377 -39.258 1.00 87.12 95 PHE A CA 1
ATOM 699 C C . PHE A 1 95 ? 2.197 0.995 -38.636 1.00 87.12 95 PHE A C 1
ATOM 701 O O . PHE A 1 95 ? 2.126 2.000 -39.339 1.00 87.12 95 PHE A O 1
ATOM 708 N N . LEU A 1 96 ? 2.503 1.059 -37.338 1.00 93.56 96 LEU A N 1
ATOM 709 C CA . LEU A 1 96 ? 2.764 2.307 -36.622 1.00 93.56 96 LEU A CA 1
ATOM 710 C C . LEU A 1 96 ? 4.045 2.227 -35.788 1.00 93.56 96 LEU A C 1
ATOM 712 O O . LEU A 1 96 ? 4.566 1.147 -35.499 1.00 93.56 96 LEU A O 1
ATOM 716 N N . GLU A 1 97 ? 4.550 3.393 -35.407 1.00 94.62 97 GLU A N 1
ATOM 717 C CA . GLU A 1 97 ? 5.662 3.526 -34.472 1.00 94.62 97 GLU A CA 1
ATOM 718 C C . GLU A 1 97 ? 5.135 3.957 -33.110 1.00 94.62 97 GLU A C 1
ATOM 720 O O . GLU A 1 97 ? 4.349 4.898 -32.993 1.00 94.62 97 GLU A O 1
ATOM 725 N N . VAL A 1 98 ? 5.582 3.247 -32.082 1.00 95.88 98 VAL A N 1
ATOM 726 C CA . VAL A 1 98 ? 5.340 3.567 -30.681 1.00 95.88 98 VAL A CA 1
ATOM 727 C C . VAL A 1 98 ? 6.646 4.077 -30.094 1.00 95.88 98 VAL A C 1
ATOM 729 O O . VAL A 1 98 ? 7.712 3.528 -30.368 1.00 95.88 98 VAL A O 1
ATOM 732 N N . LYS A 1 99 ? 6.562 5.136 -29.294 1.00 97.06 99 LYS A N 1
ATOM 733 C CA . LYS A 1 99 ? 7.704 5.725 -28.599 1.00 97.06 99 LYS A CA 1
ATOM 734 C C . LYS A 1 99 ? 7.423 5.684 -27.108 1.00 97.06 99 LYS A C 1
ATOM 736 O O . LYS A 1 99 ? 6.372 6.166 -26.696 1.00 97.06 99 LYS A O 1
ATOM 741 N N . PHE A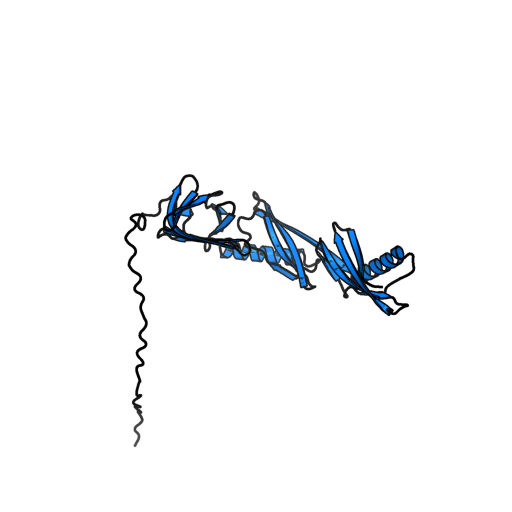 1 100 ? 8.353 5.119 -26.351 1.00 96.88 100 PHE A N 1
ATOM 742 C CA . PHE A 1 100 ? 8.371 5.212 -24.896 1.00 96.88 100 PHE A CA 1
ATOM 743 C C . PHE A 1 100 ? 9.416 6.252 -24.522 1.00 96.88 100 PHE A C 1
ATOM 745 O O . PHE A 1 100 ? 10.583 6.099 -24.892 1.00 96.88 100 PHE A O 1
ATOM 752 N N . LYS A 1 101 ? 9.007 7.318 -23.844 1.00 97.31 101 LYS A N 1
ATOM 753 C CA . LYS A 1 101 ? 9.920 8.366 -23.396 1.00 97.31 101 LYS A CA 1
ATOM 754 C C . LYS A 1 101 ? 10.807 7.808 -22.291 1.00 97.31 101 LYS A C 1
ATOM 756 O O . LYS A 1 101 ? 10.292 7.211 -21.359 1.00 97.31 101 LYS A O 1
ATOM 761 N N . ILE A 1 102 ? 12.112 8.025 -22.379 1.00 97.06 102 ILE A N 1
ATOM 762 C CA . ILE A 1 102 ? 13.060 7.706 -21.311 1.00 97.06 102 ILE A CA 1
ATOM 763 C C . ILE A 1 102 ? 13.138 8.932 -20.403 1.00 97.06 102 ILE A C 1
ATOM 765 O O . ILE A 1 102 ? 13.579 10.001 -20.826 1.00 97.06 102 ILE A O 1
ATOM 769 N N . ASP A 1 103 ? 12.660 8.792 -19.171 1.00 93.94 103 ASP A N 1
ATOM 770 C CA . ASP A 1 103 ? 12.761 9.828 -18.140 1.00 93.94 103 ASP A CA 1
ATOM 771 C C . ASP A 1 103 ? 14.031 9.657 -17.291 1.00 93.94 103 ASP A C 1
ATOM 773 O O . ASP A 1 103 ? 14.584 10.654 -16.831 1.00 93.94 103 ASP A O 1
ATOM 777 N N . ALA A 1 104 ? 14.512 8.417 -17.128 1.00 92.25 104 ALA A N 1
ATOM 778 C CA . ALA A 1 104 ? 15.803 8.080 -16.527 1.00 92.25 104 ALA A CA 1
ATOM 779 C C . ALA A 1 104 ? 16.398 6.843 -17.220 1.00 92.25 104 ALA A C 1
ATOM 781 O O . ALA A 1 104 ? 15.687 5.860 -17.450 1.00 92.25 104 ALA A O 1
ATOM 782 N N . GLU A 1 105 ? 17.682 6.910 -17.582 1.00 93.81 105 GLU A N 1
ATOM 783 C CA . GLU A 1 105 ? 18.392 5.821 -18.264 1.00 93.81 105 GLU A CA 1
ATOM 784 C C . GLU A 1 105 ? 18.629 4.616 -17.330 1.00 93.81 105 GLU A C 1
ATOM 786 O O . GLU A 1 105 ? 18.618 4.786 -16.112 1.00 93.81 105 GLU A O 1
ATOM 791 N N . PRO A 1 106 ? 18.856 3.405 -17.879 1.00 92.88 106 PRO A N 1
ATOM 792 C CA . PRO A 1 106 ? 19.257 2.234 -17.112 1.00 92.88 106 PRO A CA 1
ATOM 793 C C . PRO A 1 106 ? 20.510 2.471 -16.261 1.00 92.88 106 PRO A C 1
ATOM 795 O O . PRO A 1 106 ? 21.611 2.586 -16.801 1.00 92.88 106 PRO A O 1
ATOM 798 N N . GLU A 1 107 ? 20.358 2.457 -14.941 1.00 89.12 107 GLU A N 1
ATOM 799 C CA . GLU A 1 107 ? 21.449 2.585 -13.970 1.00 89.12 107 GLU A CA 1
ATOM 800 C C . GLU A 1 107 ? 21.385 1.455 -12.930 1.00 89.12 107 GLU A C 1
ATOM 802 O O . GLU A 1 107 ? 20.312 0.929 -12.629 1.00 89.12 107 GLU A O 1
ATOM 807 N N . GLU A 1 108 ? 22.542 1.029 -12.413 1.00 83.19 108 GLU A N 1
ATOM 808 C CA . GLU A 1 108 ? 22.624 0.041 -11.333 1.00 83.19 108 GLU A CA 1
ATOM 809 C C . GLU A 1 108 ? 22.827 0.744 -9.986 1.00 83.19 108 GLU A C 1
ATOM 811 O O . GLU A 1 108 ? 23.919 1.228 -9.690 1.00 83.19 108 GLU A O 1
ATOM 816 N N . GLU A 1 109 ? 21.808 0.710 -9.128 1.00 73.38 109 GLU A N 1
ATOM 817 C CA . GLU A 1 109 ? 21.906 1.142 -7.734 1.00 73.38 109 GLU A CA 1
ATOM 818 C C . GLU A 1 109 ? 21.877 -0.071 -6.800 1.00 73.38 109 GLU A C 1
ATOM 820 O O . GLU A 1 109 ? 20.958 -0.886 -6.818 1.00 73.38 109 GLU A O 1
ATOM 825 N N . GLU A 1 110 ? 22.903 -0.221 -5.959 1.00 70.56 110 GLU A N 1
ATOM 826 C CA . GLU A 1 110 ? 22.996 -1.291 -4.947 1.00 70.56 110 GLU A CA 1
ATOM 827 C C . GLU A 1 110 ? 22.883 -2.731 -5.502 1.00 70.56 110 GLU A C 1
ATOM 829 O O . GLU A 1 110 ? 22.719 -3.704 -4.756 1.00 70.56 110 GLU A O 1
ATOM 834 N N . GLY A 1 111 ? 23.083 -2.921 -6.808 1.00 72.56 111 GLY A N 1
ATOM 835 C CA . GLY A 1 111 ? 22.908 -4.203 -7.490 1.00 72.56 111 GLY A CA 1
ATOM 836 C C . GLY A 1 111 ? 21.531 -4.419 -8.102 1.00 72.56 111 GLY A C 1
ATOM 837 O O . GLY A 1 111 ? 21.258 -5.539 -8.529 1.00 72.56 111 GLY A O 1
ATOM 838 N N . ILE A 1 112 ? 20.678 -3.398 -8.115 1.00 77.75 112 ILE A N 1
ATOM 839 C CA . ILE A 1 112 ? 19.364 -3.378 -8.749 1.00 77.75 112 ILE A CA 1
ATOM 840 C C . ILE A 1 112 ? 19.472 -2.476 -9.974 1.00 77.75 112 ILE A C 1
ATOM 842 O O . ILE A 1 112 ? 19.896 -1.332 -9.867 1.00 77.75 112 ILE A O 1
ATOM 846 N N . TRP A 1 113 ? 19.120 -3.006 -11.141 1.00 86.50 113 TRP A N 1
ATOM 847 C CA . TRP A 1 113 ? 19.071 -2.213 -12.367 1.00 86.50 113 TRP A CA 1
ATOM 848 C C . TRP A 1 113 ? 17.706 -1.557 -12.505 1.00 86.50 113 TRP A C 1
ATOM 850 O O . TRP A 1 113 ? 16.679 -2.243 -12.445 1.00 86.50 113 TRP A O 1
ATOM 860 N N . GLU A 1 114 ? 17.711 -0.252 -12.727 1.00 87.62 114 GLU A N 1
ATOM 861 C CA . GLU A 1 114 ? 16.537 0.610 -12.674 1.00 87.62 114 GLU A CA 1
ATOM 862 C C . GLU A 1 114 ? 16.496 1.507 -13.911 1.00 87.62 114 GLU A C 1
ATOM 864 O O . GLU A 1 114 ? 17.535 1.932 -14.402 1.00 87.62 114 GLU A O 1
ATOM 869 N N . MET A 1 115 ? 15.302 1.772 -14.438 1.00 93.12 115 MET A N 1
ATOM 870 C CA . MET A 1 115 ? 15.083 2.781 -15.478 1.00 93.12 115 MET A CA 1
ATOM 871 C C . MET A 1 115 ? 13.684 3.376 -15.344 1.00 93.12 115 MET A C 1
ATOM 873 O O . MET A 1 115 ? 12.785 2.716 -14.819 1.00 93.12 115 MET A O 1
ATOM 877 N N . THR A 1 116 ? 13.461 4.568 -15.894 1.00 93.12 116 THR A N 1
ATOM 878 C CA . THR A 1 116 ? 12.132 5.198 -15.894 1.00 93.12 116 THR A CA 1
ATOM 879 C C . THR A 1 116 ? 11.685 5.480 -17.316 1.00 93.12 116 THR A C 1
ATOM 881 O O . THR A 1 116 ? 12.369 6.198 -18.049 1.00 93.12 116 THR A O 1
ATOM 884 N N . ILE A 1 117 ? 10.522 4.946 -17.696 1.00 94.88 117 ILE A N 1
ATOM 885 C CA . ILE A 1 117 ? 9.900 5.209 -18.997 1.00 94.88 117 ILE A CA 1
ATOM 886 C C . ILE A 1 117 ? 8.465 5.706 -18.847 1.00 94.88 117 ILE A C 1
ATOM 888 O O . ILE A 1 117 ? 7.700 5.166 -18.055 1.00 94.88 117 ILE A O 1
ATOM 892 N N . ASP A 1 118 ? 8.076 6.720 -19.616 1.00 93.56 118 ASP A N 1
ATOM 893 C CA . ASP A 1 118 ? 6.744 7.342 -19.564 1.00 93.56 118 ASP A CA 1
ATOM 894 C C . ASP A 1 118 ? 6.262 7.655 -18.124 1.00 93.56 118 ASP A C 1
ATOM 896 O O . ASP A 1 118 ? 5.084 7.493 -17.784 1.00 93.56 118 ASP A O 1
ATOM 900 N N . GLY A 1 119 ? 7.186 8.089 -17.262 1.00 89.81 119 GLY A N 1
ATOM 901 C CA . GLY A 1 119 ? 6.971 8.382 -15.845 1.00 89.81 119 GLY A CA 1
ATOM 902 C C . GLY A 1 119 ? 6.838 7.156 -14.935 1.00 89.81 119 GLY A C 1
ATOM 903 O O . GLY A 1 119 ? 6.448 7.308 -13.779 1.00 89.81 119 GLY A O 1
ATOM 904 N N . GLU A 1 120 ? 7.119 5.953 -15.431 1.00 88.75 120 GLU A N 1
ATOM 905 C CA . GLU A 1 120 ? 7.038 4.702 -14.685 1.00 88.75 120 GLU A CA 1
ATOM 906 C C . GLU A 1 120 ? 8.414 4.072 -14.465 1.00 88.75 120 GLU A C 1
ATOM 908 O O . GLU A 1 120 ? 9.141 3.781 -15.413 1.00 88.75 120 GLU A O 1
ATOM 913 N N . GLU A 1 121 ? 8.736 3.834 -13.197 1.00 88.12 121 GLU A N 1
ATOM 914 C CA . GLU A 1 121 ? 9.960 3.168 -12.756 1.00 88.12 121 GLU A CA 1
ATOM 915 C C . GLU A 1 121 ? 9.851 1.651 -12.963 1.00 88.12 121 GLU A C 1
ATOM 917 O O . GLU A 1 121 ? 8.911 1.003 -12.487 1.00 88.12 121 GLU A O 1
ATOM 922 N N . LEU A 1 122 ? 10.832 1.082 -13.660 1.00 90.00 122 LEU A N 1
ATOM 923 C CA . LEU A 1 122 ? 10.946 -0.339 -13.961 1.00 90.00 122 LEU A CA 1
ATOM 924 C C . LEU A 1 122 ? 12.255 -0.903 -13.409 1.00 90.00 122 LEU A C 1
ATOM 926 O O . LEU A 1 122 ? 13.290 -0.241 -13.402 1.00 90.00 122 LEU A O 1
ATOM 930 N N . THR A 1 123 ? 12.215 -2.177 -13.031 1.00 88.12 123 THR A N 1
ATOM 931 C CA . THR A 1 123 ? 13.386 -2.935 -12.581 1.00 88.12 123 THR A CA 1
ATOM 932 C C . THR A 1 123 ? 13.731 -4.073 -13.501 1.00 88.12 123 THR A C 1
ATOM 934 O O . THR A 1 123 ? 12.840 -4.765 -13.988 1.00 88.12 123 THR A O 1
ATOM 937 N N . LYS A 1 124 ? 15.024 -4.318 -13.697 1.00 89.19 124 LYS A N 1
ATOM 938 C CA . LYS A 1 124 ? 15.478 -5.426 -14.530 1.00 89.19 124 LYS A CA 1
ATOM 939 C C . LYS A 1 124 ? 15.357 -6.754 -13.786 1.00 89.19 124 LYS A C 1
ATOM 941 O O . LYS A 1 124 ? 16.080 -7.025 -12.827 1.00 89.19 124 LYS A O 1
ATOM 946 N N . LYS A 1 125 ? 14.499 -7.639 -14.271 1.00 82.38 125 LYS A N 1
ATOM 947 C CA . LYS A 1 125 ? 14.369 -9.004 -13.778 1.00 82.38 125 LYS A CA 1
ATOM 948 C C . LYS A 1 125 ? 15.652 -9.782 -14.071 1.00 82.38 125 LYS A C 1
ATOM 950 O O . LYS A 1 125 ? 16.089 -9.932 -15.207 1.00 82.38 125 LYS A O 1
ATOM 955 N N . GLY A 1 126 ? 16.250 -10.309 -13.012 1.00 67.19 126 GLY A N 1
ATOM 956 C CA . GLY A 1 126 ? 17.448 -11.150 -13.056 1.00 67.19 126 GLY A CA 1
ATOM 957 C C . GLY A 1 126 ? 18.737 -10.415 -12.699 1.00 67.19 126 GLY A C 1
ATOM 958 O O . GLY A 1 126 ? 19.703 -11.072 -12.315 1.00 67.19 126 GLY A O 1
ATOM 959 N N . ALA A 1 127 ? 18.742 -9.080 -12.722 1.00 54.16 127 ALA A N 1
ATOM 960 C CA . ALA A 1 127 ? 19.832 -8.282 -12.181 1.00 54.16 127 ALA A CA 1
ATOM 961 C C . ALA A 1 127 ? 19.441 -7.839 -10.765 1.00 54.16 127 ALA A C 1
ATOM 963 O O . ALA A 1 127 ? 18.538 -7.033 -10.579 1.00 54.16 127 ALA A O 1
ATOM 964 N N . GLY A 1 128 ? 20.033 -8.464 -9.746 1.00 53.88 128 GLY A N 1
ATOM 965 C CA . GLY A 1 128 ? 19.720 -8.124 -8.356 1.00 53.88 128 GLY A CA 1
ATOM 966 C C . GLY A 1 128 ? 18.502 -8.807 -7.743 1.00 53.88 128 GLY A C 1
ATOM 967 O O . GLY A 1 128 ? 18.217 -8.529 -6.588 1.00 53.88 128 GLY A O 1
ATOM 968 N N . ASN A 1 129 ? 17.827 -9.750 -8.415 1.00 56.69 129 ASN A N 1
ATOM 969 C CA . ASN A 1 129 ? 16.629 -10.424 -7.871 1.00 56.69 129 ASN A CA 1
ATOM 970 C C . ASN A 1 129 ? 16.803 -10.972 -6.438 1.00 56.69 129 ASN A C 1
ATOM 972 O O . ASN A 1 129 ? 15.870 -10.911 -5.644 1.00 56.69 129 ASN A O 1
ATOM 976 N N . GLY A 1 130 ? 17.993 -11.469 -6.075 1.00 58.94 130 GLY A N 1
ATOM 977 C CA . GLY A 1 130 ? 18.292 -11.893 -4.700 1.00 58.94 130 GLY A CA 1
ATOM 978 C C . GLY A 1 130 ? 18.451 -10.732 -3.708 1.00 58.94 130 GLY A C 1
ATOM 979 O O . GLY A 1 130 ? 18.121 -10.875 -2.535 1.00 58.94 130 GLY A O 1
ATOM 980 N N . LYS A 1 131 ? 18.906 -9.563 -4.165 1.00 67.88 131 LYS A N 1
ATOM 981 C CA . LYS A 1 131 ? 19.035 -8.337 -3.366 1.00 67.88 131 LYS A CA 1
ATOM 982 C C . LYS A 1 131 ? 17.713 -7.585 -3.240 1.00 67.88 131 LYS A C 1
ATOM 984 O O . LYS A 1 131 ? 17.378 -7.169 -2.146 1.00 67.88 131 LYS A O 1
ATOM 989 N N . THR A 1 132 ? 16.923 -7.471 -4.304 1.00 69.75 132 THR A N 1
ATOM 990 C CA . THR A 1 132 ? 15.605 -6.819 -4.262 1.00 69.75 132 THR A CA 1
ATOM 991 C C . THR A 1 132 ? 14.614 -7.621 -3.424 1.00 69.75 132 THR A C 1
ATOM 993 O O . THR A 1 132 ? 13.902 -7.057 -2.594 1.00 69.75 132 THR A O 1
ATOM 996 N N . ALA A 1 133 ? 14.603 -8.951 -3.582 1.00 72.44 133 ALA A N 1
ATOM 997 C CA . ALA A 1 133 ? 13.787 -9.825 -2.745 1.00 72.44 133 ALA A CA 1
ATOM 998 C C . ALA A 1 133 ? 14.232 -9.781 -1.277 1.00 72.44 133 ALA A C 1
ATOM 1000 O O . ALA A 1 133 ? 13.383 -9.665 -0.397 1.00 72.44 133 ALA A O 1
ATOM 1001 N N . SER A 1 134 ? 15.543 -9.798 -1.007 1.00 78.62 134 SER A N 1
ATOM 1002 C CA . SER A 1 134 ? 16.040 -9.700 0.372 1.00 78.62 134 SER A CA 1
ATOM 1003 C C . SER A 1 134 ? 15.835 -8.311 0.978 1.00 78.62 134 SER A C 1
ATOM 1005 O O . SER A 1 134 ? 15.491 -8.217 2.149 1.00 78.62 134 SER A O 1
ATOM 1007 N N . LEU A 1 135 ? 15.947 -7.225 0.206 1.00 83.50 135 LEU A N 1
ATOM 1008 C CA . LEU A 1 135 ? 15.597 -5.873 0.645 1.00 83.50 135 LEU A CA 1
ATOM 1009 C C . LEU A 1 135 ? 14.119 -5.796 1.029 1.00 83.50 135 LEU A C 1
ATOM 1011 O O . LEU A 1 135 ? 13.793 -5.306 2.108 1.00 83.50 135 LEU A O 1
ATOM 1015 N N . LYS A 1 136 ? 13.232 -6.316 0.176 1.00 86.06 136 LYS A N 1
ATOM 1016 C CA . LYS A 1 136 ? 11.798 -6.392 0.460 1.00 86.06 136 LYS A CA 1
ATOM 1017 C C . LYS A 1 136 ? 11.523 -7.172 1.746 1.00 86.06 136 LYS A C 1
ATOM 1019 O O . LYS A 1 136 ? 10.830 -6.659 2.617 1.00 86.06 136 LYS A O 1
ATOM 1024 N N . GLU A 1 137 ? 12.092 -8.366 1.885 1.00 87.69 137 GLU A N 1
ATOM 1025 C CA . GLU A 1 137 ? 11.930 -9.202 3.079 1.00 87.69 137 GLU A CA 1
ATOM 1026 C C . GLU A 1 137 ? 12.466 -8.507 4.343 1.00 87.69 137 GLU A C 1
ATOM 1028 O O . GLU A 1 137 ? 11.798 -8.493 5.377 1.00 87.69 137 GLU A O 1
ATOM 1033 N N . ASN A 1 138 ? 13.624 -7.847 4.249 1.00 89.69 138 ASN A N 1
ATOM 1034 C CA . ASN A 1 138 ? 14.211 -7.081 5.347 1.00 89.69 138 ASN A CA 1
ATOM 1035 C C . ASN A 1 138 ? 13.331 -5.892 5.754 1.00 89.69 138 ASN A C 1
ATOM 1037 O O . ASN A 1 138 ? 13.142 -5.657 6.946 1.00 89.69 138 ASN A O 1
ATOM 1041 N N . LEU A 1 139 ? 12.769 -5.155 4.790 1.00 90.94 139 LEU A N 1
ATOM 1042 C CA . LEU A 1 139 ? 11.841 -4.054 5.060 1.00 90.94 139 LEU A CA 1
ATOM 1043 C C . LEU A 1 139 ? 10.556 -4.563 5.718 1.00 90.94 139 LEU A C 1
ATOM 1045 O O . LEU A 1 139 ? 10.127 -4.022 6.738 1.00 90.94 139 LEU A O 1
ATOM 1049 N N . GLU A 1 140 ? 9.960 -5.627 5.179 1.00 94.06 140 GLU A N 1
ATOM 1050 C CA . GLU A 1 140 ? 8.765 -6.253 5.749 1.00 94.06 140 GLU A CA 1
ATOM 1051 C C . GLU A 1 140 ? 9.023 -6.733 7.188 1.00 94.06 140 GLU A C 1
ATOM 1053 O O . GLU A 1 140 ? 8.234 -6.435 8.090 1.00 94.06 140 GLU A O 1
ATOM 1058 N N . GLY A 1 141 ? 10.158 -7.397 7.432 1.00 94.12 141 GLY A N 1
ATOM 1059 C CA . GLY A 1 141 ? 10.578 -7.855 8.757 1.00 94.12 141 GLY A CA 1
ATOM 1060 C C . GLY A 1 141 ? 10.862 -6.712 9.739 1.00 94.12 141 GLY A C 1
ATOM 1061 O O . GLY A 1 141 ? 10.455 -6.780 10.905 1.00 94.12 141 GLY A O 1
ATOM 1062 N N . ALA A 1 142 ? 11.499 -5.633 9.276 1.00 93.81 142 ALA A N 1
ATOM 1063 C CA . ALA A 1 142 ? 11.769 -4.444 10.082 1.00 93.81 142 ALA A CA 1
ATOM 1064 C C . ALA A 1 142 ? 10.470 -3.759 10.530 1.00 93.81 142 ALA A C 1
ATOM 1066 O O . ALA A 1 142 ? 10.327 -3.432 11.708 1.00 93.81 142 ALA A O 1
ATOM 1067 N N . VAL A 1 143 ? 9.491 -3.615 9.630 1.00 95.00 143 VAL A N 1
ATOM 1068 C CA . VAL A 1 143 ? 8.167 -3.053 9.950 1.00 95.00 143 VAL A CA 1
ATOM 1069 C C . VAL A 1 143 ? 7.449 -3.895 11.000 1.00 95.00 143 VAL A C 1
ATOM 1071 O O . VAL A 1 143 ? 6.941 -3.347 11.982 1.00 95.00 143 VAL A O 1
ATOM 1074 N N . VAL A 1 144 ? 7.414 -5.220 10.818 1.00 95.88 144 VAL A N 1
ATOM 1075 C CA . VAL A 1 144 ? 6.765 -6.132 11.773 1.00 95.88 144 VAL A CA 1
ATOM 1076 C C . VAL A 1 144 ? 7.425 -6.029 13.148 1.00 95.88 144 VAL A C 1
ATOM 1078 O O . VAL A 1 144 ? 6.729 -5.926 14.156 1.00 95.88 144 VAL A O 1
ATOM 1081 N N . THR A 1 145 ? 8.757 -5.983 13.197 1.00 95.25 145 THR A N 1
ATOM 1082 C CA . THR A 1 145 ? 9.511 -5.885 14.454 1.00 95.25 145 THR A CA 1
ATOM 1083 C C . THR A 1 145 ? 9.281 -4.539 15.145 1.00 95.25 145 THR A C 1
ATOM 1085 O O . THR A 1 145 ? 8.937 -4.496 16.326 1.00 95.25 145 THR A O 1
ATOM 1088 N N . GLN A 1 146 ? 9.413 -3.432 14.413 1.00 93.56 146 GLN A N 1
ATOM 1089 C CA . GLN A 1 146 ? 9.313 -2.081 14.967 1.00 93.56 146 GLN A CA 1
ATOM 1090 C C . GLN A 1 146 ? 7.898 -1.732 15.449 1.00 93.56 146 GLN A C 1
ATOM 1092 O O . GLN A 1 146 ? 7.749 -0.966 16.401 1.00 93.56 146 GLN A O 1
ATOM 1097 N N . PHE A 1 147 ? 6.858 -2.293 14.823 1.00 93.38 147 PHE A N 1
ATOM 1098 C CA . PHE A 1 147 ? 5.459 -2.014 15.163 1.00 93.38 147 PHE A CA 1
ATOM 1099 C C . PHE A 1 147 ? 4.713 -3.201 15.781 1.00 93.38 147 PHE A C 1
ATOM 1101 O O . PHE A 1 147 ? 3.478 -3.210 15.817 1.00 93.38 147 PHE A O 1
ATOM 1108 N N . ALA A 1 148 ? 5.433 -4.171 16.346 1.00 92.12 148 ALA A N 1
ATOM 1109 C CA . ALA A 1 148 ? 4.831 -5.281 17.083 1.00 92.12 148 ALA A CA 1
ATOM 1110 C C . ALA A 1 148 ? 3.942 -4.796 18.249 1.00 92.12 148 ALA A C 1
ATOM 1112 O O . ALA A 1 148 ? 2.879 -5.365 18.515 1.00 92.12 148 ALA A O 1
ATOM 1113 N N . ASN A 1 149 ? 4.324 -3.694 18.909 1.00 89.06 149 ASN A N 1
ATOM 1114 C CA . ASN A 1 149 ? 3.534 -3.050 19.966 1.00 89.06 149 ASN A CA 1
ATOM 1115 C C . ASN A 1 149 ? 2.216 -2.432 19.457 1.00 89.06 149 ASN A C 1
ATOM 1117 O O . ASN A 1 149 ? 1.259 -2.317 20.218 1.00 89.06 149 ASN A O 1
ATOM 1121 N N . LYS A 1 150 ? 2.138 -2.090 18.167 1.00 88.31 150 LYS A N 1
ATOM 1122 C CA . LYS A 1 150 ? 0.918 -1.645 17.478 1.00 88.31 150 LYS A CA 1
ATOM 1123 C C . LYS A 1 150 ? 0.141 -2.804 16.846 1.00 88.31 150 LYS A C 1
ATOM 1125 O O . LYS A 1 150 ? -0.760 -2.574 16.048 1.00 88.31 150 LYS A O 1
ATOM 1130 N N . GLY A 1 151 ? 0.485 -4.046 17.190 1.00 90.50 151 GLY A N 1
ATOM 1131 C CA . GLY A 1 151 ? -0.249 -5.230 16.756 1.00 90.50 151 GLY A CA 1
ATOM 1132 C C . GLY A 1 151 ? 0.006 -5.641 15.312 1.00 90.50 151 GLY A C 1
ATOM 1133 O O . GLY A 1 151 ? -0.764 -6.447 14.801 1.00 90.50 151 GLY A O 1
ATOM 1134 N N . VAL A 1 152 ? 1.049 -5.128 14.655 1.00 94.56 152 VAL A N 1
ATOM 1135 C CA . VAL A 1 152 ? 1.425 -5.572 13.307 1.00 94.56 152 VAL A CA 1
ATOM 1136 C C . VAL A 1 152 ? 1.928 -7.018 13.367 1.00 94.56 152 VAL A C 1
ATOM 1138 O O . VAL A 1 152 ? 2.815 -7.337 14.155 1.00 94.56 152 VAL A O 1
ATOM 1141 N N . THR A 1 153 ? 1.350 -7.898 12.549 1.00 95.75 153 THR A N 1
ATOM 1142 C CA . THR A 1 153 ? 1.705 -9.330 12.466 1.00 95.75 153 THR A CA 1
ATOM 1143 C C . THR A 1 153 ? 2.312 -9.719 11.126 1.00 95.75 153 THR A C 1
ATOM 1145 O O . THR A 1 153 ? 3.041 -10.704 11.042 1.00 95.75 153 THR A O 1
ATOM 1148 N N . LYS A 1 154 ? 2.020 -8.954 10.074 1.00 95.94 154 LYS A N 1
ATOM 1149 C CA . LYS A 1 154 ? 2.550 -9.152 8.726 1.00 95.94 154 LYS A CA 1
ATOM 1150 C C . LYS A 1 154 ? 2.669 -7.802 8.034 1.00 95.94 154 LYS A C 1
ATOM 1152 O O . LYS A 1 154 ? 1.844 -6.924 8.267 1.00 95.94 154 LYS A O 1
ATOM 1157 N N . CYS A 1 155 ? 3.649 -7.656 7.156 1.00 95.25 155 CYS A N 1
ATOM 1158 C CA . CYS A 1 155 ? 3.747 -6.544 6.223 1.00 95.25 155 CYS A CA 1
ATOM 1159 C C . CYS A 1 155 ? 3.926 -7.117 4.817 1.00 95.25 155 CYS A C 1
ATOM 1161 O O . CYS A 1 155 ? 4.574 -8.147 4.661 1.00 95.25 155 CYS A O 1
ATOM 1163 N N . VAL A 1 156 ? 3.313 -6.489 3.818 1.00 93.31 156 VAL A N 1
ATOM 1164 C CA . VAL A 1 156 ? 3.528 -6.813 2.407 1.00 93.31 156 VAL A CA 1
ATOM 1165 C C . VAL A 1 156 ? 3.851 -5.525 1.678 1.00 93.31 156 VAL A C 1
ATOM 1167 O O . VAL A 1 156 ? 3.023 -4.613 1.630 1.00 93.31 156 VAL A O 1
ATOM 1170 N N . CYS A 1 157 ? 5.044 -5.451 1.112 1.00 88.69 157 CYS A N 1
ATOM 1171 C CA . CYS A 1 157 ? 5.491 -4.322 0.321 1.00 88.69 157 CYS A CA 1
ATOM 1172 C C . CYS A 1 157 ? 5.356 -4.620 -1.183 1.00 88.69 157 CYS A C 1
ATOM 1174 O O . CYS A 1 157 ? 5.523 -5.772 -1.612 1.00 88.69 157 CYS A O 1
ATOM 1176 N N . PRO A 1 158 ? 5.083 -3.601 -2.016 1.00 83.50 158 PRO A N 1
ATOM 1177 C CA . PRO A 1 158 ? 5.382 -3.691 -3.444 1.00 83.50 158 PRO A CA 1
ATOM 1178 C C . PRO A 1 158 ? 6.891 -3.892 -3.650 1.00 83.50 158 PRO A C 1
ATOM 1180 O O . PRO A 1 158 ? 7.661 -3.858 -2.687 1.00 83.50 158 PRO A O 1
ATOM 1183 N N . ASN A 1 159 ? 7.329 -4.119 -4.888 1.00 75.75 159 ASN A N 1
ATOM 1184 C CA . ASN A 1 159 ? 8.762 -4.126 -5.180 1.00 75.75 159 ASN A CA 1
ATOM 1185 C C . ASN A 1 159 ? 9.375 -2.763 -4.760 1.00 75.75 159 ASN A C 1
ATOM 1187 O O . ASN A 1 159 ? 8.953 -1.740 -5.304 1.00 75.75 159 ASN A O 1
ATOM 1191 N N . PRO A 1 160 ? 10.296 -2.723 -3.769 1.00 71.12 160 PRO A N 1
ATOM 1192 C CA . PRO A 1 160 ? 10.789 -1.471 -3.188 1.00 71.12 160 PRO A CA 1
ATOM 1193 C C . PRO A 1 160 ? 11.838 -0.757 -4.048 1.00 71.12 160 PRO A C 1
ATOM 1195 O O . PRO A 1 160 ? 12.232 0.354 -3.707 1.00 71.12 160 PRO A O 1
ATOM 1198 N N . ALA A 1 161 ? 12.317 -1.392 -5.118 1.00 68.50 161 ALA A N 1
ATOM 1199 C CA . ALA A 1 161 ? 13.291 -0.813 -6.037 1.00 68.50 161 ALA A CA 1
ATOM 1200 C C . ALA A 1 161 ? 12.848 0.536 -6.613 1.00 68.50 161 ALA A C 1
ATOM 1202 O O . ALA A 1 161 ? 11.644 0.757 -6.679 1.00 68.50 161 ALA A O 1
ATOM 1203 N N . ALA A 1 162 ? 13.798 1.384 -7.030 1.00 59.97 162 ALA A N 1
ATOM 1204 C CA . ALA A 1 162 ? 13.710 2.741 -7.609 1.00 59.97 162 ALA A CA 1
ATOM 1205 C C . ALA A 1 162 ? 12.840 3.774 -6.871 1.00 59.97 162 ALA A C 1
ATOM 1207 O O . ALA A 1 162 ? 13.041 4.983 -6.972 1.00 59.97 162 ALA A O 1
ATOM 1208 N N . ARG A 1 163 ? 11.910 3.317 -6.037 1.00 72.88 163 ARG A N 1
ATOM 1209 C CA . ARG A 1 163 ? 10.865 4.111 -5.432 1.00 72.88 163 ARG A CA 1
ATOM 1210 C C . ARG A 1 163 ? 11.450 4.886 -4.278 1.00 72.88 163 ARG A C 1
ATOM 1212 O O . ARG A 1 163 ? 11.689 4.369 -3.185 1.00 72.88 163 ARG A O 1
ATOM 1219 N N . THR A 1 164 ? 11.562 6.190 -4.482 1.00 79.81 164 THR A N 1
ATOM 1220 C CA . THR A 1 164 ? 11.828 7.117 -3.378 1.00 79.81 164 THR A CA 1
ATOM 1221 C C . THR A 1 164 ? 10.684 7.127 -2.363 1.00 79.81 164 THR A C 1
ATOM 1223 O O . THR A 1 164 ? 10.910 7.430 -1.190 1.00 79.81 164 THR A O 1
ATOM 1226 N N . LYS A 1 165 ? 9.461 6.761 -2.783 1.00 86.88 165 LYS A N 1
ATOM 1227 C CA . LYS A 1 165 ? 8.269 6.635 -1.935 1.00 86.88 165 LYS A CA 1
ATOM 1228 C C . LYS A 1 165 ? 7.361 5.502 -2.400 1.00 86.88 165 LYS A C 1
ATOM 1230 O O . LYS A 1 165 ? 7.078 5.378 -3.586 1.00 86.88 165 LYS A O 1
ATOM 1235 N N . PHE A 1 166 ? 6.846 4.721 -1.457 1.00 88.94 166 PHE A N 1
ATOM 1236 C CA . PHE A 1 166 ? 5.837 3.691 -1.717 1.00 88.94 166 PHE A CA 1
ATOM 1237 C C . PHE A 1 166 ? 5.056 3.364 -0.444 1.00 88.94 166 PHE A C 1
ATOM 1239 O O . PHE A 1 166 ? 5.382 3.839 0.644 1.00 88.94 166 PHE A O 1
ATOM 1246 N N . THR A 1 167 ? 4.004 2.558 -0.572 1.00 90.56 167 THR A N 1
ATOM 1247 C CA . THR A 1 167 ? 3.167 2.154 0.561 1.00 90.56 167 THR A CA 1
ATOM 1248 C C . THR A 1 167 ? 3.151 0.639 0.678 1.00 90.56 167 THR A C 1
ATOM 1250 O O . THR A 1 167 ? 2.759 -0.052 -0.261 1.00 90.56 167 THR A O 1
ATOM 1253 N N . CYS A 1 168 ? 3.554 0.121 1.837 1.00 93.38 168 CYS A N 1
ATOM 1254 C CA . CYS A 1 168 ? 3.337 -1.278 2.193 1.00 93.38 168 CYS A CA 1
ATOM 1255 C C . CYS A 1 168 ? 1.994 -1.443 2.912 1.00 93.38 168 CYS A C 1
ATOM 1257 O O . CYS A 1 168 ? 1.445 -0.497 3.476 1.00 93.38 168 CYS A O 1
ATOM 1259 N N . THR A 1 169 ? 1.475 -2.665 2.9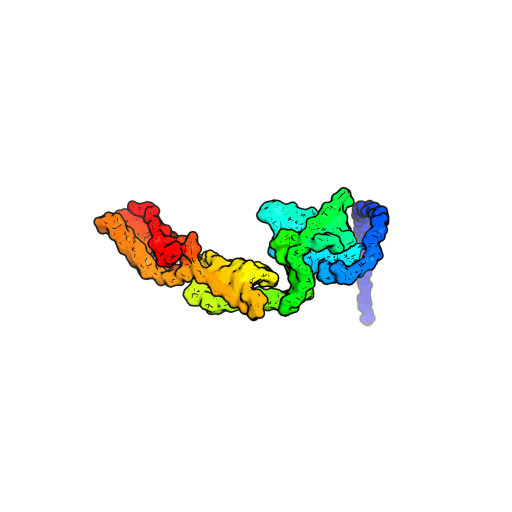32 1.00 94.38 169 THR A N 1
ATOM 1260 C CA . THR A 1 169 ? 0.249 -3.018 3.653 1.00 94.38 169 THR A CA 1
ATOM 1261 C C . THR A 1 169 ? 0.598 -3.845 4.884 1.00 94.38 169 THR A C 1
ATOM 1263 O O . THR A 1 169 ? 1.047 -4.986 4.764 1.00 94.38 169 THR A O 1
ATOM 1266 N N . ALA A 1 170 ? 0.375 -3.291 6.076 1.00 95.81 170 ALA A N 1
ATOM 1267 C CA . ALA A 1 170 ? 0.490 -4.023 7.332 1.00 95.81 170 ALA A CA 1
ATOM 1268 C C . ALA A 1 170 ? -0.826 -4.733 7.661 1.00 95.81 170 ALA A C 1
ATOM 1270 O O . ALA A 1 170 ? -1.894 -4.149 7.520 1.00 95.81 170 ALA A O 1
ATOM 1271 N N . THR A 1 171 ? -0.752 -5.973 8.135 1.00 93.88 171 THR A N 1
ATOM 1272 C CA . THR A 1 171 ? -1.868 -6.708 8.746 1.00 93.88 171 THR A CA 1
ATOM 1273 C C . THR A 1 171 ? -1.734 -6.638 10.261 1.00 93.88 171 THR A C 1
ATOM 1275 O O . THR A 1 171 ? -0.648 -6.855 10.803 1.00 93.88 171 THR A O 1
ATOM 1278 N N . LEU A 1 172 ? -2.834 -6.332 10.938 1.00 92.31 172 LEU A N 1
ATOM 1279 C CA . LEU A 1 172 ? -2.921 -6.199 12.386 1.00 92.31 172 LEU A CA 1
ATOM 1280 C C . LEU A 1 172 ? -3.477 -7.484 13.022 1.00 92.31 172 LEU A C 1
ATOM 1282 O O . LEU A 1 172 ? -4.136 -8.287 12.362 1.00 92.31 172 LEU A O 1
ATOM 1286 N N . LYS A 1 173 ? -3.264 -7.675 14.329 1.00 89.69 173 LYS A N 1
ATOM 1287 C CA . LYS A 1 173 ? -3.759 -8.843 15.092 1.00 89.69 173 LYS A CA 1
ATOM 1288 C C . LYS A 1 173 ? -5.274 -9.053 15.000 1.00 89.69 173 LYS A C 1
ATOM 1290 O O . LYS A 1 173 ? -5.728 -10.186 15.104 1.00 89.69 173 LYS A O 1
ATOM 1295 N N . ASN A 1 174 ? -6.045 -7.987 14.801 1.00 83.44 174 ASN A N 1
ATOM 1296 C CA . ASN A 1 174 ? -7.499 -8.045 14.624 1.00 83.44 174 ASN A CA 1
ATOM 1297 C C . ASN A 1 174 ? -7.930 -8.314 13.166 1.00 83.44 174 ASN A C 1
ATOM 1299 O O . ASN A 1 174 ? -9.110 -8.199 12.853 1.00 83.44 174 ASN A O 1
ATOM 1303 N N . GLY A 1 175 ? -6.992 -8.636 12.268 1.00 84.94 175 GLY A N 1
ATOM 1304 C CA . GLY A 1 175 ? -7.250 -8.926 10.856 1.00 84.94 175 GLY A CA 1
ATOM 1305 C C . GLY A 1 175 ? -7.411 -7.691 9.964 1.00 84.94 175 GLY A C 1
ATOM 1306 O O . GLY A 1 175 ? -7.475 -7.838 8.746 1.00 84.94 175 GLY A O 1
ATOM 1307 N N . LYS A 1 176 ? -7.442 -6.480 10.535 1.00 85.38 176 LYS A N 1
ATOM 1308 C CA . LYS A 1 176 ? -7.476 -5.235 9.761 1.00 85.38 176 LYS A CA 1
ATOM 1309 C C . LYS A 1 176 ? -6.138 -4.955 9.087 1.00 85.38 176 LYS A C 1
ATOM 1311 O O . LYS A 1 176 ? -5.095 -5.453 9.512 1.00 85.38 176 LYS A O 1
ATOM 1316 N N . THR A 1 177 ? -6.169 -4.102 8.068 1.00 90.50 177 THR A N 1
ATOM 1317 C CA . THR A 1 177 ? -4.969 -3.635 7.374 1.00 90.50 177 THR A CA 1
ATOM 1318 C C . THR A 1 177 ? -4.730 -2.150 7.595 1.00 90.50 177 THR A C 1
ATOM 1320 O O . THR A 1 177 ? -5.683 -1.379 7.667 1.00 90.50 177 THR A O 1
ATOM 1323 N N . ALA A 1 178 ? -3.466 -1.741 7.655 1.00 91.00 178 ALA A N 1
ATOM 1324 C CA . ALA A 1 178 ? -3.065 -0.344 7.766 1.00 91.00 178 ALA A CA 1
ATOM 1325 C C . ALA A 1 178 ? -1.956 -0.013 6.752 1.00 91.00 178 ALA A C 1
ATOM 1327 O O . ALA A 1 178 ? -1.062 -0.842 6.542 1.00 91.00 178 ALA A O 1
ATOM 1328 N N . PRO A 1 179 ? -1.987 1.177 6.128 1.00 92.69 179 PRO A N 1
ATOM 1329 C CA . PRO A 1 179 ? -0.931 1.606 5.225 1.00 92.69 179 PRO A CA 1
ATOM 1330 C C . PRO A 1 179 ? 0.339 1.943 6.012 1.00 92.69 179 PRO A C 1
ATOM 1332 O O . PRO A 1 179 ? 0.288 2.610 7.047 1.00 92.69 179 PRO A O 1
ATOM 1335 N N . VAL A 1 180 ? 1.482 1.497 5.498 1.00 94.50 180 VAL A N 1
ATOM 1336 C CA . VAL A 1 180 ? 2.806 1.876 5.993 1.00 94.50 180 VAL A CA 1
ATOM 1337 C C . VAL A 1 180 ? 3.479 2.715 4.922 1.00 94.50 180 VAL A C 1
ATOM 1339 O O . VAL A 1 180 ? 3.802 2.215 3.845 1.00 94.50 180 VAL A O 1
ATOM 1342 N N . GLU A 1 181 ? 3.670 3.996 5.206 1.00 92.94 181 GLU A N 1
ATOM 1343 C CA . GLU A 1 181 ? 4.341 4.919 4.295 1.00 92.94 181 GLU A CA 1
ATOM 1344 C C . GLU A 1 181 ? 5.850 4.684 4.362 1.00 92.94 181 GLU A C 1
ATOM 1346 O O . GLU A 1 181 ? 6.423 4.713 5.451 1.00 92.94 181 GLU A O 1
ATOM 1351 N N . MET A 1 182 ? 6.480 4.450 3.211 1.00 93.19 182 MET A N 1
ATOM 1352 C CA . MET A 1 182 ? 7.921 4.243 3.050 1.00 93.19 182 MET A CA 1
ATOM 1353 C C . MET A 1 182 ? 8.532 5.427 2.311 1.00 93.19 182 MET A C 1
ATOM 1355 O O . MET A 1 182 ? 7.959 5.932 1.344 1.00 93.19 182 MET A O 1
ATOM 1359 N N . THR A 1 183 ? 9.710 5.870 2.740 1.00 91.56 183 THR A N 1
ATOM 1360 C CA . THR A 1 183 ? 10.495 6.887 2.030 1.00 91.56 183 THR A CA 1
ATOM 1361 C C . THR A 1 183 ? 11.977 6.528 2.066 1.00 91.56 183 THR A C 1
ATOM 1363 O O . THR A 1 183 ? 12.554 6.442 3.153 1.00 91.56 183 THR A O 1
ATOM 1366 N N . LYS A 1 184 ? 12.584 6.343 0.886 1.00 88.81 184 LYS A N 1
ATOM 1367 C CA . LYS A 1 184 ? 14.033 6.169 0.682 1.00 88.81 184 LYS A CA 1
ATOM 1368 C C . LYS A 1 184 ? 14.680 7.553 0.630 1.00 88.81 184 LYS A C 1
ATOM 1370 O O . LYS A 1 184 ? 14.247 8.419 -0.130 1.00 88.81 184 LYS A O 1
ATOM 1375 N N . ASN A 1 185 ? 15.716 7.779 1.429 1.00 86.44 185 ASN A N 1
ATOM 1376 C CA . ASN A 1 185 ? 16.572 8.949 1.267 1.00 86.44 185 ASN A CA 1
ATOM 1377 C C . ASN A 1 185 ? 17.456 8.746 0.018 1.00 86.44 185 ASN A C 1
ATOM 1379 O O . ASN A 1 185 ? 18.185 7.758 -0.020 1.00 86.44 185 ASN A O 1
ATOM 1383 N N . PRO A 1 186 ? 17.433 9.646 -0.982 1.00 76.50 186 PRO A N 1
ATOM 1384 C CA . PRO A 1 186 ? 18.164 9.445 -2.236 1.00 76.50 186 PRO A CA 1
ATOM 1385 C C . PRO A 1 186 ? 19.688 9.541 -2.077 1.00 76.50 186 PRO A C 1
ATOM 1387 O O . PRO A 1 186 ? 20.418 9.081 -2.939 1.00 76.50 186 PRO A O 1
ATOM 1390 N N . THR A 1 187 ? 20.181 10.145 -0.993 1.00 79.75 187 THR A N 1
ATOM 1391 C CA . THR A 1 187 ? 21.618 10.342 -0.756 1.00 79.75 187 THR A CA 1
ATOM 1392 C C . THR A 1 187 ? 22.214 9.256 0.128 1.00 79.75 187 THR A C 1
ATOM 1394 O O . THR A 1 187 ? 23.357 8.860 -0.060 1.00 79.75 187 THR A O 1
ATOM 1397 N N . THR A 1 188 ? 21.473 8.813 1.142 1.00 82.94 188 THR A N 1
ATOM 1398 C CA . THR A 1 188 ? 21.974 7.834 2.118 1.00 82.94 188 THR A CA 1
ATOM 1399 C C . THR A 1 188 ? 21.408 6.436 1.914 1.00 82.94 188 THR A C 1
ATOM 1401 O O . THR A 1 188 ? 21.800 5.519 2.629 1.00 82.94 188 THR A O 1
ATOM 1404 N N . HIS A 1 189 ? 20.447 6.283 1.000 1.00 77.88 189 HIS A N 1
ATOM 1405 C CA . HIS A 1 189 ? 19.702 5.051 0.726 1.00 77.88 189 HIS A CA 1
ATOM 1406 C C . HIS A 1 189 ? 18.984 4.452 1.955 1.00 77.88 189 HIS A C 1
ATOM 1408 O O . HIS A 1 189 ? 18.436 3.353 1.899 1.00 77.88 189 HIS A O 1
ATOM 1414 N N . HIS A 1 190 ? 18.897 5.194 3.067 1.00 85.06 190 HIS A N 1
ATOM 1415 C CA . HIS A 1 190 ? 18.144 4.778 4.245 1.00 85.06 190 HIS A CA 1
ATOM 1416 C C . HIS A 1 190 ? 16.637 4.881 4.008 1.00 85.06 190 HIS A C 1
ATOM 1418 O O . HIS A 1 190 ? 16.134 5.907 3.543 1.00 85.06 190 HIS A O 1
ATOM 1424 N N . TYR A 1 191 ? 15.911 3.844 4.423 1.00 89.25 191 TYR A N 1
ATOM 1425 C CA . TYR A 1 191 ? 14.455 3.846 4.445 1.00 89.25 191 TYR A CA 1
ATOM 1426 C C . TYR A 1 191 ? 13.945 4.356 5.789 1.00 89.25 191 TYR A C 1
ATOM 1428 O O . TYR A 1 191 ? 14.321 3.871 6.855 1.00 89.25 191 TYR A O 1
ATOM 1436 N N . SER A 1 192 ? 13.045 5.326 5.718 1.00 90.19 192 SER A N 1
ATOM 1437 C CA . SER A 1 192 ? 12.197 5.739 6.828 1.00 90.19 192 SER A CA 1
ATOM 1438 C C . SER A 1 192 ? 10.791 5.216 6.594 1.00 90.19 192 SER A C 1
ATOM 1440 O O . SER A 1 192 ? 10.337 5.135 5.449 1.00 90.19 192 SER A O 1
ATOM 1442 N N . PHE A 1 193 ? 10.104 4.853 7.673 1.00 92.44 193 PHE A N 1
ATOM 1443 C CA . PHE A 1 193 ? 8.746 4.361 7.562 1.00 92.44 193 PHE A CA 1
ATOM 1444 C C . PHE A 1 193 ? 7.859 4.749 8.729 1.00 92.44 193 PHE A C 1
ATOM 1446 O O . PHE A 1 193 ? 8.296 4.827 9.880 1.00 92.44 193 PHE A O 1
ATOM 1453 N N . SER A 1 194 ? 6.587 4.993 8.420 1.00 91.50 194 SER A N 1
ATOM 1454 C CA . SER A 1 194 ? 5.597 5.418 9.402 1.00 91.50 194 SER A CA 1
ATOM 1455 C C . SER A 1 194 ? 4.278 4.669 9.235 1.00 91.50 194 SER A C 1
ATOM 1457 O O . SER A 1 194 ? 3.858 4.337 8.128 1.00 91.50 194 SER A O 1
ATOM 1459 N N . ILE A 1 195 ? 3.633 4.384 10.367 1.00 90.44 195 ILE A N 1
ATOM 1460 C CA . ILE A 1 195 ? 2.304 3.778 10.425 1.00 90.44 195 ILE A CA 1
ATOM 1461 C C . ILE A 1 195 ? 1.451 4.536 11.443 1.00 90.44 195 ILE A C 1
ATOM 1463 O O . ILE A 1 195 ? 1.852 4.738 12.603 1.00 90.44 195 ILE A O 1
ATOM 1467 N N . LYS A 1 196 ? 0.255 4.939 11.017 1.00 88.31 196 LYS A N 1
ATOM 1468 C CA . LYS A 1 196 ? -0.729 5.613 11.864 1.00 88.31 196 LYS A CA 1
ATOM 1469 C C . LYS A 1 196 ? -1.778 4.605 12.327 1.00 88.31 196 LYS A C 1
ATOM 1471 O O . LYS A 1 196 ? -2.779 4.370 11.663 1.00 88.31 196 LYS A O 1
ATOM 1476 N N . VAL A 1 197 ? -1.490 3.969 13.459 1.00 87.38 197 VAL A N 1
ATOM 1477 C CA . VAL A 1 197 ? -2.382 3.026 14.146 1.00 87.38 197 VAL A CA 1
ATOM 1478 C C . VAL A 1 197 ? -2.355 3.359 15.627 1.00 87.38 197 VAL A C 1
ATOM 1480 O O . VAL A 1 197 ? -1.273 3.461 16.217 1.00 87.38 197 VAL A O 1
ATOM 1483 N N . ALA A 1 198 ? -3.534 3.506 16.219 1.00 84.94 198 ALA A N 1
ATOM 1484 C CA . ALA A 1 198 ? -3.700 3.584 17.658 1.00 84.94 198 ALA A CA 1
ATOM 1485 C C . ALA A 1 198 ? -3.917 2.186 18.239 1.00 84.94 198 ALA A C 1
ATOM 1487 O O . ALA A 1 198 ? -4.676 1.389 17.691 1.00 84.94 198 ALA A O 1
ATOM 1488 N N . ALA A 1 199 ? -3.257 1.909 19.360 1.00 86.94 199 ALA A N 1
ATOM 1489 C CA . ALA A 1 199 ? -3.493 0.730 20.180 1.00 86.94 199 ALA A CA 1
ATOM 1490 C C . ALA A 1 199 ? -4.185 1.194 21.464 1.00 86.94 199 ALA A C 1
ATOM 1492 O O . ALA A 1 199 ? -3.614 1.977 22.224 1.00 86.94 199 ALA A O 1
ATOM 1493 N N . VAL A 1 200 ? -5.426 0.760 21.670 1.00 86.56 200 VAL A N 1
ATOM 1494 C CA . VAL A 1 200 ? -6.271 1.212 22.778 1.00 86.56 200 VAL A CA 1
ATOM 1495 C C . VAL A 1 200 ? -6.776 -0.001 23.540 1.00 86.56 200 VAL A C 1
ATOM 1497 O O . VAL A 1 200 ? -7.313 -0.927 22.945 1.00 86.56 200 VAL A O 1
ATOM 1500 N N . GLU A 1 201 ? -6.632 -0.006 24.860 1.00 88.94 201 GLU A N 1
ATOM 1501 C CA . GLU A 1 201 ? -7.260 -1.035 25.688 1.00 88.94 201 GLU A CA 1
ATOM 1502 C C . GLU A 1 201 ? -8.785 -0.933 25.574 1.00 88.94 201 GLU A C 1
ATOM 1504 O O . GLU A 1 201 ? -9.366 0.120 25.850 1.00 88.94 201 GLU A O 1
ATOM 1509 N N . SER A 1 202 ? -9.426 -2.030 25.166 1.00 89.31 202 SER A N 1
ATOM 1510 C CA . SER A 1 202 ? -10.878 -2.123 24.952 1.00 89.31 202 SER A CA 1
ATOM 1511 C C . SER A 1 202 ? -11.668 -1.627 26.151 1.00 89.31 202 SER A C 1
ATOM 1513 O O . SER A 1 202 ? -12.543 -0.791 25.987 1.00 89.31 202 SER A O 1
ATOM 1515 N N . SER A 1 203 ? -11.294 -2.038 27.362 1.00 90.19 203 SER A N 1
ATOM 1516 C CA . SER A 1 203 ? -11.962 -1.625 28.600 1.00 90.19 203 SER A CA 1
ATOM 1517 C C . SER A 1 203 ? -11.948 -0.110 28.814 1.00 90.19 203 SER A C 1
ATOM 1519 O O . SER A 1 203 ? -12.925 0.463 29.299 1.00 90.19 203 SER A O 1
ATOM 1521 N N . LYS A 1 204 ? -10.857 0.560 28.425 1.00 91.06 204 LYS A N 1
ATOM 1522 C CA . LYS A 1 204 ? -10.753 2.018 28.492 1.00 91.06 204 LYS A CA 1
ATOM 1523 C C . LYS A 1 204 ? -11.631 2.671 27.428 1.00 91.06 204 LYS A C 1
ATOM 1525 O O . LYS A 1 204 ? -12.380 3.587 27.748 1.00 91.06 204 LYS A O 1
ATOM 1530 N N . LEU A 1 205 ? -11.576 2.171 26.193 1.00 91.44 205 LEU A N 1
ATOM 1531 C CA . LEU A 1 205 ? -12.413 2.665 25.100 1.00 91.44 205 LEU A CA 1
ATOM 1532 C C . LEU A 1 205 ? -13.909 2.503 25.413 1.00 91.44 205 LEU A C 1
ATOM 1534 O O . LEU A 1 205 ? -14.684 3.432 25.223 1.00 91.44 205 LEU A O 1
ATOM 1538 N N . GLU A 1 206 ? -14.311 1.347 25.936 1.00 94.25 206 GLU A N 1
ATOM 1539 C CA . GLU A 1 206 ? -15.682 1.035 26.345 1.00 94.25 206 GLU A CA 1
ATOM 1540 C C . GLU A 1 206 ? -16.178 1.992 27.437 1.00 94.25 206 GLU A C 1
ATOM 1542 O O . GLU A 1 206 ? -17.294 2.514 27.343 1.00 94.25 206 GLU A O 1
ATOM 1547 N N . ALA A 1 207 ? -15.345 2.260 28.449 1.00 94.19 207 ALA A N 1
ATOM 1548 C CA . ALA A 1 207 ? -15.658 3.211 29.512 1.00 94.19 207 ALA A CA 1
ATOM 1549 C C . ALA A 1 207 ? -15.816 4.641 28.969 1.00 94.19 207 ALA A C 1
ATOM 1551 O O . ALA A 1 207 ? -16.825 5.294 29.253 1.00 94.19 207 ALA A O 1
ATOM 1552 N N . ASP A 1 208 ? -14.869 5.093 28.140 1.00 93.94 208 ASP A N 1
ATOM 1553 C CA . ASP A 1 208 ? -14.887 6.424 27.529 1.00 93.94 208 ASP A CA 1
ATOM 1554 C C . ASP A 1 208 ? -16.128 6.605 26.633 1.00 93.94 208 ASP A C 1
ATOM 1556 O O . ASP A 1 208 ? -16.845 7.600 26.761 1.00 93.94 208 ASP A O 1
ATOM 1560 N N . LEU A 1 209 ? -16.449 5.624 25.778 1.00 94.56 209 LEU A N 1
ATOM 1561 C CA . LEU A 1 209 ? -17.643 5.638 24.923 1.00 94.56 209 LEU A CA 1
ATOM 1562 C C . LEU A 1 209 ? -18.941 5.669 25.744 1.00 94.56 209 LEU A C 1
ATOM 1564 O O . LEU A 1 209 ? -19.833 6.469 25.455 1.00 94.56 209 LEU A O 1
ATOM 1568 N N . SER A 1 210 ? -19.049 4.842 26.790 1.00 95.12 210 SER A N 1
ATOM 1569 C CA . SER A 1 210 ? -20.204 4.841 27.699 1.00 95.12 210 SER A CA 1
ATOM 1570 C C . SER A 1 210 ? -20.413 6.216 28.346 1.00 95.12 210 SER A C 1
ATOM 1572 O O . SER A 1 210 ? -21.535 6.732 28.383 1.00 95.12 210 SER A O 1
ATOM 1574 N N . ASP A 1 211 ? -19.341 6.829 28.851 1.00 96.00 211 ASP A N 1
ATOM 1575 C CA . ASP A 1 211 ? -19.413 8.130 29.515 1.00 96.00 211 ASP A CA 1
ATOM 1576 C C . ASP A 1 211 ? -19.695 9.275 28.532 1.00 96.00 211 ASP A C 1
ATOM 1578 O O . ASP A 1 211 ? -20.432 10.204 28.876 1.00 96.00 211 ASP A O 1
ATOM 1582 N N . MET A 1 212 ? -19.175 9.213 27.303 1.00 94.38 212 MET A N 1
ATOM 1583 C CA . MET A 1 212 ? -19.509 10.174 26.248 1.00 94.38 212 MET A CA 1
ATOM 1584 C C . MET A 1 212 ? -20.985 10.095 25.850 1.00 94.38 212 MET A C 1
ATOM 1586 O O . MET A 1 212 ? -21.647 11.132 25.805 1.00 94.38 212 MET A O 1
ATOM 1590 N N . VAL A 1 213 ? -21.541 8.892 25.662 1.00 94.25 213 VAL A N 1
ATOM 1591 C CA . VAL A 1 213 ? -22.983 8.716 25.407 1.00 94.25 213 VAL A CA 1
ATOM 1592 C C . VAL A 1 213 ? -23.814 9.240 26.580 1.00 94.25 213 VAL A C 1
ATOM 1594 O O . VAL A 1 213 ? -24.815 9.931 26.377 1.00 94.25 213 VAL A O 1
ATOM 1597 N N . PHE A 1 214 ? -23.402 8.965 27.819 1.00 95.12 214 PHE A N 1
ATOM 1598 C CA . PHE A 1 214 ? -24.100 9.466 29.002 1.00 95.12 214 PHE A CA 1
ATOM 1599 C C . PHE A 1 214 ? -24.122 10.995 29.063 1.00 95.12 214 PHE A C 1
ATOM 1601 O O . PHE A 1 214 ? -25.170 11.583 29.339 1.00 95.12 214 PHE A O 1
ATOM 1608 N N . LYS A 1 215 ? -22.997 11.648 28.755 1.00 94.50 215 LYS A N 1
ATOM 1609 C CA . LYS A 1 215 ? -22.904 13.112 28.687 1.00 94.50 215 LYS A CA 1
ATOM 1610 C C . LYS A 1 215 ? -23.775 13.685 27.566 1.00 94.50 215 LYS A C 1
ATOM 1612 O O . LYS A 1 215 ? -24.597 14.558 27.839 1.00 94.50 215 LYS A O 1
ATOM 1617 N N . GLU A 1 216 ? -23.661 13.157 26.349 1.00 93.12 216 GLU A N 1
ATOM 1618 C CA . GLU A 1 216 ? -24.399 13.633 25.168 1.00 93.12 216 GLU A CA 1
ATOM 1619 C C . GLU A 1 216 ? -25.918 13.475 25.337 1.00 93.12 216 GLU A C 1
ATOM 1621 O O . GLU A 1 216 ? -26.709 14.367 25.029 1.00 93.12 216 GLU A O 1
ATOM 1626 N N . THR A 1 217 ? -26.348 12.362 25.937 1.00 91.44 217 THR A N 1
ATOM 1627 C CA . THR A 1 217 ? -27.765 12.105 26.231 1.00 91.44 217 THR A CA 1
ATOM 1628 C C . THR A 1 217 ? -28.273 12.838 27.476 1.00 91.44 217 THR A C 1
ATOM 1630 O O . THR A 1 217 ? -29.415 12.617 27.891 1.00 91.44 217 THR A O 1
ATOM 1633 N N . LYS A 1 218 ? -27.464 13.723 28.078 1.00 93.44 218 LYS A N 1
ATOM 1634 C CA . LYS A 1 218 ? -27.784 14.482 29.300 1.00 93.44 218 LYS A CA 1
ATOM 1635 C C . LYS A 1 218 ? -28.205 13.575 30.462 1.00 93.44 218 LYS A C 1
ATOM 1637 O O . LYS A 1 218 ? -29.171 13.853 31.169 1.00 93.44 218 LYS A O 1
ATOM 1642 N N . GLY A 1 219 ? -27.509 12.455 30.623 1.00 91.88 219 GLY A N 1
ATOM 1643 C CA . GLY A 1 219 ? -27.707 11.498 31.706 1.00 91.88 219 GLY A CA 1
ATOM 1644 C C . GLY A 1 219 ? -28.826 10.473 31.489 1.00 91.88 219 GLY A C 1
ATOM 1645 O O . GLY A 1 219 ? -29.144 9.706 32.400 1.00 91.88 219 GLY A O 1
ATOM 1646 N N . LYS A 1 220 ? -29.453 10.437 30.307 1.00 89.50 220 LYS A N 1
ATOM 1647 C CA . LYS A 1 220 ? -30.586 9.534 30.043 1.00 89.50 220 LYS A CA 1
ATOM 1648 C C . LYS A 1 220 ? -30.143 8.084 29.854 1.00 89.50 220 LYS A C 1
ATOM 1650 O O . LYS A 1 220 ? -30.765 7.184 30.428 1.00 89.50 220 LYS A O 1
ATOM 1655 N N . ILE A 1 221 ? -29.076 7.867 29.084 1.00 91.81 221 ILE A N 1
ATOM 1656 C CA . ILE A 1 221 ? -28.608 6.539 28.673 1.00 91.81 221 ILE A CA 1
ATOM 1657 C C . ILE A 1 221 ? -27.146 6.379 29.088 1.00 91.81 221 ILE A C 1
ATOM 1659 O O . ILE A 1 221 ? -26.300 7.156 28.663 1.00 91.81 221 ILE A O 1
ATOM 1663 N N . LYS A 1 222 ? -26.844 5.357 29.897 1.00 95.00 222 LYS A N 1
ATOM 1664 C CA . LYS A 1 222 ? -25.471 4.908 30.171 1.00 95.00 222 LYS A CA 1
ATOM 1665 C C . LYS A 1 222 ? -25.332 3.472 29.662 1.00 95.00 222 LYS A C 1
ATOM 1667 O O . LYS A 1 222 ? -25.716 2.557 30.393 1.00 95.00 222 LYS A O 1
ATOM 1672 N N . PRO A 1 223 ? -24.930 3.267 28.398 1.00 95.56 223 PRO A N 1
ATOM 1673 C CA . PRO A 1 223 ? -24.928 1.938 27.813 1.00 95.56 223 PRO A CA 1
ATOM 1674 C C . PRO A 1 223 ? -23.777 1.098 28.375 1.00 95.56 223 PRO A C 1
ATOM 1676 O O . PRO A 1 223 ? -22.701 1.612 28.663 1.00 95.56 223 PRO A O 1
ATOM 1679 N N . THR A 1 224 ? -23.982 -0.212 28.478 1.00 95.44 224 THR A N 1
ATOM 1680 C CA . THR A 1 224 ? -22.865 -1.159 28.541 1.00 95.44 224 THR A CA 1
ATOM 1681 C C . THR A 1 224 ? -22.297 -1.290 27.134 1.00 95.44 224 THR A C 1
ATOM 1683 O O . THR A 1 224 ? -23.052 -1.612 26.214 1.00 95.44 224 THR A O 1
ATOM 1686 N N . VAL A 1 225 ? -21.003 -1.017 26.969 1.00 95.88 225 VAL A N 1
ATOM 1687 C CA . VAL A 1 225 ? -20.305 -1.054 25.677 1.00 95.88 225 VAL A CA 1
ATOM 1688 C C . VAL A 1 225 ? -19.381 -2.269 25.634 1.00 95.88 225 VAL A C 1
ATOM 1690 O O . VAL A 1 225 ? -18.771 -2.598 26.648 1.00 95.88 225 VAL A O 1
ATOM 1693 N N . SER A 1 226 ? -19.289 -2.933 24.482 1.00 93.75 226 SER A N 1
ATOM 1694 C CA . SER A 1 226 ? -18.316 -3.995 24.226 1.00 93.75 226 SER A CA 1
ATOM 1695 C C . SER A 1 226 ? -17.657 -3.803 22.861 1.00 93.75 226 SER A C 1
ATOM 1697 O O . SER A 1 226 ? -18.328 -3.845 21.834 1.00 93.75 226 SER A O 1
ATOM 1699 N N . CYS A 1 227 ? -16.345 -3.587 22.848 1.00 89.19 227 CYS A N 1
ATOM 1700 C CA . CYS A 1 227 ? -15.542 -3.323 21.648 1.00 89.19 227 CYS A CA 1
ATOM 1701 C C . CYS A 1 227 ? -14.675 -4.526 21.232 1.00 89.19 227 CYS A C 1
ATOM 1703 O O . CYS A 1 227 ? -13.762 -4.384 20.417 1.00 89.19 227 CYS A O 1
ATOM 1705 N N . GLY A 1 228 ? -14.945 -5.704 21.806 1.00 77.25 228 GLY A N 1
ATOM 1706 C CA . GLY A 1 228 ? -14.051 -6.860 21.752 1.00 77.25 228 GLY A CA 1
ATOM 1707 C C . GLY A 1 228 ? -12.906 -6.706 22.758 1.00 77.25 228 GLY A C 1
ATOM 1708 O O . GLY A 1 228 ? -12.262 -5.667 22.820 1.00 77.25 228 GLY A O 1
ATOM 1709 N N . GLY A 1 229 ? -12.677 -7.724 23.589 1.00 80.88 229 GLY A N 1
ATOM 1710 C CA . GLY A 1 229 ? -11.714 -7.648 24.693 1.00 80.88 229 GLY A CA 1
ATOM 1711 C C . GLY A 1 229 ? -10.247 -7.510 24.257 1.00 80.88 229 GLY A C 1
ATOM 1712 O O . GLY A 1 229 ? -9.878 -7.807 23.122 1.00 80.88 229 GLY A O 1
ATOM 1713 N N . GLY A 1 230 ? -9.388 -7.116 25.202 1.00 86.88 230 GLY A N 1
ATOM 1714 C CA . GLY A 1 230 ? -7.950 -6.917 24.978 1.00 86.88 230 GLY A CA 1
ATOM 1715 C C . GLY A 1 230 ? -7.629 -5.559 24.351 1.00 86.88 230 GLY A C 1
ATOM 1716 O O . GLY A 1 230 ? -8.285 -4.565 24.656 1.00 86.88 230 GLY A O 1
ATOM 1717 N N . THR A 1 231 ? -6.621 -5.505 23.482 1.00 86.31 231 THR A N 1
ATOM 1718 C CA . THR A 1 231 ? -6.209 -4.274 22.793 1.00 86.31 231 THR A CA 1
ATOM 1719 C C . THR A 1 231 ? -6.900 -4.154 21.431 1.00 86.31 231 THR A C 1
ATOM 1721 O O . THR A 1 231 ? -6.786 -5.037 20.580 1.00 86.31 231 THR A O 1
ATOM 1724 N N . VAL A 1 232 ? -7.569 -3.028 21.198 1.00 85.88 232 VAL A N 1
ATOM 1725 C CA . VAL A 1 232 ? -8.172 -2.640 19.921 1.00 85.88 232 VAL A CA 1
ATOM 1726 C C . VAL A 1 232 ? -7.154 -1.843 19.107 1.00 85.88 232 VAL A C 1
ATOM 1728 O O . VAL A 1 232 ? -6.593 -0.859 19.591 1.00 85.88 232 VAL A O 1
ATOM 1731 N N . TYR A 1 233 ? -6.930 -2.253 17.858 1.00 86.44 233 TYR A N 1
ATOM 1732 C CA . TYR A 1 233 ? -6.047 -1.556 16.922 1.00 86.44 233 TYR A CA 1
ATOM 1733 C C . TYR A 1 233 ? -6.867 -0.807 15.870 1.00 86.44 233 TYR A C 1
ATOM 1735 O O . TYR A 1 233 ? -7.626 -1.431 15.122 1.00 86.44 233 TYR A O 1
ATOM 1743 N N . ILE A 1 234 ? -6.710 0.517 15.818 1.00 85.44 234 ILE A N 1
ATOM 1744 C CA . ILE A 1 234 ? -7.496 1.424 14.970 1.00 85.44 234 ILE A CA 1
ATOM 1745 C C . ILE A 1 234 ? -6.539 2.167 14.025 1.00 85.44 234 ILE A C 1
ATOM 1747 O O . ILE A 1 234 ? -5.775 3.019 14.492 1.00 85.44 234 ILE A O 1
ATOM 1751 N N . PRO A 1 235 ? -6.517 1.830 12.724 1.00 84.81 235 PRO A N 1
ATOM 1752 C CA . PRO A 1 235 ? -5.839 2.635 11.710 1.00 84.81 235 PRO A CA 1
ATOM 1753 C C . PRO A 1 235 ? -6.446 4.044 11.612 1.00 84.81 235 PRO A C 1
ATOM 1755 O O . PRO A 1 235 ? -7.648 4.210 11.795 1.00 84.81 235 PRO A O 1
ATOM 1758 N N . ASP A 1 236 ? -5.628 5.054 11.313 1.00 80.25 236 ASP A N 1
ATOM 1759 C CA . ASP A 1 236 ? -6.103 6.429 11.077 1.00 80.25 236 ASP A CA 1
ATOM 1760 C C . ASP A 1 236 ? -7.091 6.469 9.900 1.00 80.25 236 ASP A C 1
ATOM 1762 O O . ASP A 1 236 ? -6.845 5.861 8.854 1.00 80.25 236 ASP A O 1
ATOM 1766 N N . GLY A 1 237 ? -8.222 7.155 10.083 1.00 74.19 237 GLY A N 1
ATOM 1767 C CA . GLY A 1 237 ? -9.313 7.195 9.100 1.00 74.19 237 GLY A CA 1
ATOM 1768 C C . GLY A 1 237 ? -10.159 5.914 9.000 1.00 74.19 237 GLY A C 1
ATOM 1769 O O . GLY A 1 237 ? -11.060 5.854 8.163 1.00 74.19 237 GLY A O 1
ATOM 1770 N N . ASP A 1 238 ? -9.899 4.911 9.841 1.00 81.44 238 ASP A N 1
ATOM 1771 C CA . ASP A 1 238 ? -10.739 3.724 10.020 1.00 81.44 238 ASP A CA 1
ATOM 1772 C C . ASP A 1 238 ? -11.405 3.747 11.411 1.00 81.44 238 ASP A C 1
ATOM 1774 O O . ASP A 1 238 ? -10.988 4.475 12.314 1.00 81.44 238 ASP A O 1
ATOM 1778 N N . GLY A 1 239 ? -12.456 2.948 11.596 1.00 85.12 239 GLY A N 1
ATOM 1779 C CA . GLY A 1 239 ? -13.244 2.909 12.826 1.00 85.12 239 GLY A CA 1
ATOM 1780 C C . GLY A 1 239 ? -13.443 1.504 13.381 1.00 85.12 239 GLY A C 1
ATOM 1781 O O . GLY A 1 239 ? -13.353 0.502 12.674 1.00 85.12 239 GLY A O 1
ATOM 1782 N N . VAL A 1 240 ? -13.719 1.406 14.673 1.00 88.81 240 VAL A N 1
ATOM 1783 C CA . VAL A 1 240 ? -14.205 0.196 15.332 1.00 88.81 240 VAL A CA 1
ATOM 1784 C C . VAL A 1 240 ? -15.699 0.335 15.598 1.00 88.81 240 VAL A C 1
ATOM 1786 O O . VAL A 1 240 ? -16.174 1.400 15.981 1.00 88.81 240 VAL A O 1
ATOM 1789 N N . THR A 1 241 ? -16.436 -0.753 15.412 1.00 91.44 241 THR A N 1
ATOM 1790 C CA . THR A 1 241 ? -17.836 -0.843 15.824 1.00 91.44 241 THR A CA 1
ATOM 1791 C C . THR A 1 241 ? -17.902 -1.617 17.131 1.00 91.44 241 THR A C 1
ATOM 1793 O O . THR A 1 241 ? -17.453 -2.761 17.198 1.00 91.44 241 THR A O 1
ATOM 1796 N N . CYS A 1 242 ? -18.457 -0.989 18.161 1.00 93.56 242 CYS A N 1
ATOM 1797 C CA . CYS A 1 242 ? -18.693 -1.594 19.463 1.00 93.56 242 CYS A CA 1
ATOM 1798 C C . CYS A 1 242 ? -20.185 -1.861 19.658 1.00 93.56 242 CYS A C 1
ATOM 1800 O O . CYS A 1 242 ? -21.023 -1.030 19.300 1.00 93.56 242 CYS A O 1
ATOM 1802 N N . ASP A 1 243 ? -20.528 -2.981 20.282 1.00 95.00 243 ASP A N 1
ATOM 1803 C CA . ASP A 1 243 ? -21.894 -3.249 20.712 1.00 95.00 243 ASP A CA 1
ATOM 1804 C C . ASP A 1 243 ? -22.250 -2.358 21.901 1.00 95.00 243 ASP A C 1
ATOM 1806 O O . ASP A 1 243 ? -21.443 -2.150 22.806 1.00 95.00 243 ASP A O 1
ATOM 1810 N N . ALA A 1 244 ? -23.480 -1.851 21.926 1.00 96.44 244 ALA A N 1
ATOM 1811 C CA . ALA A 1 244 ? -23.994 -1.038 23.019 1.00 96.44 244 ALA A CA 1
ATOM 1812 C C . ALA A 1 244 ? -25.358 -1.560 23.477 1.00 96.44 244 ALA A C 1
ATOM 1814 O O . ALA A 1 244 ? -26.233 -1.863 22.669 1.00 96.44 244 ALA A O 1
ATOM 1815 N N . THR A 1 245 ? -25.560 -1.672 24.788 1.00 96.25 245 THR A N 1
ATOM 1816 C CA . THR A 1 245 ? -26.828 -2.133 25.369 1.00 96.25 245 THR A CA 1
ATOM 1817 C C . THR A 1 245 ? -27.290 -1.180 26.460 1.00 96.25 245 THR A C 1
ATOM 1819 O O . THR A 1 245 ? -26.541 -0.902 27.394 1.00 96.25 245 THR A O 1
ATOM 1822 N N . ASP A 1 246 ? -28.537 -0.708 26.386 1.00 94.50 246 ASP A N 1
ATOM 1823 C CA . ASP A 1 246 ? -29.150 0.033 27.488 1.00 94.50 246 ASP A CA 1
ATOM 1824 C C . ASP A 1 246 ? -29.452 -0.944 28.637 1.00 94.50 246 ASP A C 1
ATOM 1826 O O . ASP A 1 246 ? -30.285 -1.847 28.479 1.00 94.50 246 ASP A O 1
ATOM 1830 N N . PRO A 1 247 ? -28.831 -0.780 29.817 1.00 91.62 247 PRO A N 1
ATOM 1831 C CA . PRO A 1 247 ? -29.069 -1.675 30.939 1.00 91.62 247 PRO A CA 1
ATOM 1832 C C . PRO A 1 247 ? -30.518 -1.633 31.445 1.00 91.62 247 PRO A C 1
ATOM 1834 O O . PRO A 1 247 ? -30.969 -2.640 32.002 1.00 91.62 247 PRO A O 1
ATOM 1837 N N . LYS A 1 248 ? -31.246 -0.521 31.241 1.00 90.88 248 LYS A N 1
ATOM 1838 C CA . LYS A 1 248 ? -32.632 -0.321 31.696 1.00 90.88 248 LYS A CA 1
ATOM 1839 C C . LYS A 1 248 ? -33.637 -0.973 30.754 1.00 90.88 248 LYS A C 1
ATOM 1841 O O . LYS A 1 248 ? -34.463 -1.763 31.197 1.00 90.88 248 LYS A O 1
ATOM 1846 N N . THR A 1 249 ? -33.570 -0.649 29.463 1.00 92.81 249 THR A N 1
ATOM 1847 C CA . THR A 1 249 ? -34.560 -1.112 28.473 1.00 92.81 249 THR A CA 1
ATOM 1848 C C . THR A 1 249 ? -34.162 -2.400 27.760 1.00 92.81 249 THR A C 1
ATOM 1850 O O . THR A 1 249 ? -34.982 -2.979 27.052 1.00 92.81 249 THR A O 1
ATOM 1853 N N . LYS A 1 250 ? -32.911 -2.852 27.921 1.00 92.62 250 LYS A N 1
ATOM 1854 C CA . LYS A 1 250 ? -32.306 -3.972 27.177 1.00 92.62 250 LYS A CA 1
ATOM 1855 C C . LYS A 1 250 ? -32.266 -3.765 25.662 1.00 92.62 250 LYS A C 1
ATOM 1857 O O . LYS A 1 250 ? -31.954 -4.705 24.930 1.00 92.62 250 LYS A O 1
ATOM 1862 N N . LYS A 1 251 ? -32.545 -2.549 25.179 1.00 93.94 251 LYS A N 1
ATOM 1863 C CA . LYS A 1 251 ? -32.347 -2.198 23.775 1.00 93.94 251 LYS A CA 1
ATOM 1864 C C . LYS A 1 251 ? -30.875 -2.326 23.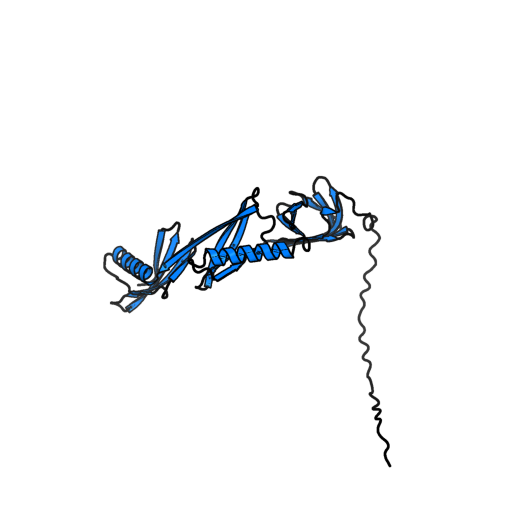419 1.00 93.94 251 LYS A C 1
ATOM 1866 O O . LYS A 1 251 ? -30.004 -1.975 24.214 1.00 93.94 251 LYS A O 1
ATOM 1871 N N . LYS A 1 252 ? -30.631 -2.827 22.215 1.00 94.94 252 LYS A N 1
ATOM 1872 C CA . LYS A 1 252 ? -29.300 -2.990 21.642 1.00 94.94 252 LYS A CA 1
ATOM 1873 C C . LYS A 1 252 ? -29.083 -1.958 20.547 1.00 94.94 252 LYS A C 1
ATOM 1875 O O . LYS A 1 252 ? -30.023 -1.578 19.849 1.00 94.94 252 LYS A O 1
ATOM 1880 N N . GLY A 1 253 ? -27.838 -1.557 20.401 1.00 94.69 253 GLY A N 1
ATOM 1881 C CA . GLY A 1 253 ? -27.353 -0.646 19.390 1.00 94.69 253 GLY A CA 1
ATOM 1882 C C . GLY A 1 253 ? -25.872 -0.869 19.159 1.00 94.69 253 GLY A C 1
ATOM 1883 O O . GLY A 1 253 ? -25.279 -1.816 19.674 1.00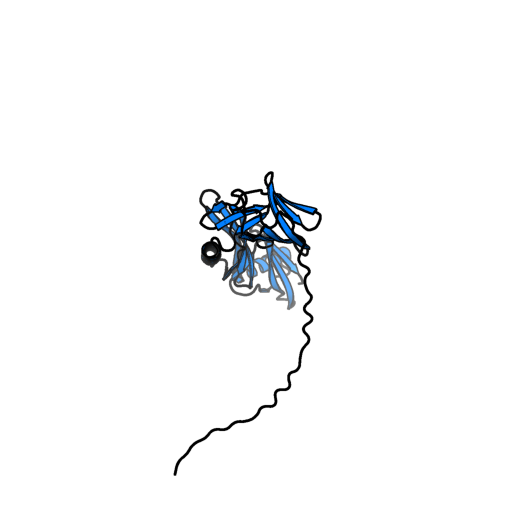 94.69 253 GLY A O 1
ATOM 1884 N N . THR A 1 254 ? -25.279 0.028 18.392 1.00 95.88 254 THR A N 1
ATOM 1885 C CA . THR A 1 254 ? -23.850 0.012 18.084 1.00 95.88 254 THR A CA 1
ATOM 1886 C C . THR A 1 254 ? -23.280 1.412 18.223 1.00 95.88 254 THR A C 1
ATOM 1888 O O . THR A 1 254 ? -23.987 2.403 18.029 1.00 95.88 254 THR A O 1
ATOM 1891 N N . ILE A 1 255 ? -22.007 1.500 18.576 1.00 94.81 255 ILE A N 1
ATOM 1892 C CA . ILE A 1 255 ? -21.241 2.740 18.567 1.00 94.81 255 ILE A CA 1
ATOM 1893 C C . ILE A 1 255 ? -20.108 2.542 17.575 1.00 94.81 255 ILE A C 1
ATOM 1895 O O . ILE A 1 255 ? -19.235 1.708 17.797 1.00 94.81 255 ILE A O 1
ATOM 1899 N N . ASP A 1 256 ? -20.131 3.306 16.490 1.00 92.62 256 ASP A N 1
ATOM 1900 C CA . ASP A 1 256 ? -18.982 3.403 15.597 1.00 92.62 256 ASP A CA 1
ATOM 1901 C C . ASP A 1 256 ? -18.046 4.468 16.154 1.00 92.62 256 ASP A C 1
ATOM 1903 O O . ASP A 1 256 ? -18.505 5.568 16.464 1.00 92.62 256 ASP A O 1
ATOM 1907 N N . ALA A 1 257 ? -16.768 4.142 16.298 1.00 90.19 257 ALA A N 1
ATOM 1908 C CA . ALA A 1 257 ? -15.752 5.026 16.841 1.00 90.19 257 ALA A CA 1
ATOM 1909 C C . ALA A 1 257 ? -14.503 5.017 15.958 1.00 90.19 257 ALA A C 1
ATOM 1911 O O . ALA A 1 257 ? -13.973 3.952 15.660 1.00 90.19 257 ALA A O 1
ATOM 1912 N N . ASP A 1 258 ? -14.014 6.185 15.564 1.00 87.38 258 ASP A N 1
ATOM 1913 C CA . ASP A 1 258 ? -12.816 6.350 14.742 1.00 87.38 258 ASP A CA 1
ATOM 1914 C C . ASP A 1 258 ? -11.852 7.359 15.366 1.00 87.38 258 ASP A C 1
ATOM 1916 O O . ASP A 1 258 ? -12.218 8.162 16.228 1.00 87.38 258 ASP A O 1
ATOM 1920 N N . LEU A 1 259 ? -10.587 7.273 14.962 1.00 80.00 259 LEU A N 1
ATOM 1921 C CA . LEU A 1 259 ? -9.562 8.227 15.357 1.00 80.00 259 LEU A CA 1
ATOM 1922 C C . LEU A 1 259 ? -9.135 9.003 14.120 1.00 80.00 259 LEU A C 1
ATOM 1924 O O . LEU A 1 259 ? -8.588 8.422 13.185 1.00 80.00 259 LEU A O 1
ATOM 1928 N N . ASN A 1 260 ? -9.355 10.314 14.148 1.00 77.38 260 ASN A N 1
ATOM 1929 C CA . ASN A 1 260 ? -8.909 11.227 13.104 1.00 77.38 260 ASN A CA 1
ATOM 1930 C C . ASN A 1 260 ? -7.965 12.262 13.717 1.00 77.38 260 ASN A C 1
ATOM 1932 O O . ASN A 1 260 ? -8.343 13.017 14.619 1.00 77.38 260 ASN A O 1
ATOM 1936 N N . GLY A 1 261 ? -6.695 12.241 13.302 1.00 68.75 261 GLY A N 1
ATOM 1937 C CA . GLY A 1 261 ? -5.683 13.156 13.843 1.00 68.75 261 GLY A CA 1
ATOM 1938 C C . GLY A 1 261 ? -5.479 13.020 15.360 1.00 68.75 261 GLY A C 1
ATOM 1939 O O . GLY A 1 261 ? -5.119 13.986 16.027 1.00 68.75 261 GLY A O 1
ATOM 1940 N N . GLY A 1 262 ? -5.750 11.834 15.919 1.00 70.94 262 GLY A N 1
ATOM 1941 C CA . GLY A 1 262 ? -5.669 11.557 17.358 1.00 70.94 262 GLY A CA 1
ATOM 1942 C C . GLY A 1 262 ? -6.904 11.962 18.174 1.00 70.94 262 GLY A C 1
ATOM 1943 O O . GLY A 1 262 ? -6.914 11.749 19.384 1.00 70.94 262 GLY A O 1
ATOM 1944 N N . THR A 1 263 ? -7.944 12.504 17.536 1.00 79.88 263 THR A N 1
ATOM 1945 C CA . THR A 1 263 ? -9.230 12.814 18.179 1.00 79.88 263 THR A CA 1
ATOM 1946 C C . THR A 1 263 ? -10.208 11.662 17.977 1.00 79.88 263 THR A C 1
ATOM 1948 O O . THR A 1 263 ? -10.351 11.165 16.863 1.00 79.88 263 THR A O 1
ATOM 1951 N N . LEU A 1 264 ? -10.878 11.236 19.053 1.00 85.19 264 LEU A N 1
ATOM 1952 C CA . LEU A 1 264 ? -11.903 10.192 19.011 1.00 85.19 264 LEU A CA 1
ATOM 1953 C C . LEU A 1 264 ? -13.233 10.777 18.534 1.00 85.19 264 LEU A C 1
ATOM 1955 O O . LEU A 1 264 ? -13.861 11.567 19.241 1.00 85.19 264 LEU A O 1
ATOM 1959 N N . HIS A 1 265 ? -13.669 10.357 17.354 1.00 89.06 265 HIS A N 1
ATOM 1960 C CA . HIS A 1 265 ? -15.006 10.616 16.842 1.00 89.06 265 HIS A CA 1
ATOM 1961 C C . HIS A 1 265 ? -15.871 9.383 17.061 1.00 89.06 265 HIS A C 1
ATOM 1963 O O . HIS A 1 265 ? -15.387 8.255 17.016 1.00 89.06 265 HIS A O 1
ATOM 1969 N N . TRP A 1 266 ? -17.158 9.588 17.336 1.00 93.12 266 TRP A N 1
ATOM 1970 C CA . TRP A 1 266 ? -18.072 8.476 17.549 1.00 93.12 266 TRP A CA 1
ATOM 1971 C C . TRP A 1 266 ? -19.493 8.805 17.109 1.00 93.12 266 TRP A C 1
ATOM 1973 O O . TRP A 1 266 ? -19.917 9.964 17.079 1.00 93.12 266 TRP A O 1
ATOM 1983 N N . LYS A 1 267 ? -20.249 7.757 16.786 1.00 93.06 267 LYS A N 1
ATOM 1984 C CA . LYS A 1 267 ? -21.661 7.845 16.434 1.00 93.06 267 LYS A CA 1
ATOM 1985 C C . LYS A 1 267 ? -22.425 6.665 17.012 1.00 93.06 267 LYS A C 1
ATOM 1987 O O . LYS A 1 267 ? -22.142 5.513 16.701 1.00 93.06 267 LYS A O 1
ATOM 1992 N N . LEU A 1 268 ? -23.447 6.974 17.803 1.00 93.19 268 LEU A N 1
ATOM 1993 C CA . LEU A 1 268 ? -24.391 5.986 18.308 1.00 93.19 268 LEU A CA 1
ATOM 1994 C C . LEU A 1 268 ? -25.454 5.661 17.245 1.00 93.19 268 LEU A C 1
ATOM 1996 O O . LEU A 1 268 ? -26.083 6.559 16.679 1.00 93.19 268 LEU A O 1
ATOM 2000 N N . LYS A 1 269 ? -25.666 4.371 16.987 1.00 92.31 269 LYS A N 1
ATOM 2001 C CA . LYS A 1 269 ? -26.657 3.834 16.049 1.00 92.31 269 LYS A CA 1
ATOM 2002 C C . LYS A 1 269 ? -27.571 2.848 16.761 1.00 92.31 269 LYS A C 1
ATOM 2004 O O . LYS A 1 269 ? -27.182 1.719 17.062 1.00 92.31 269 LYS A O 1
ATOM 2009 N N . GLY A 1 270 ? -28.811 3.282 16.964 1.00 77.56 270 GLY A N 1
ATOM 2010 C CA . GLY A 1 270 ? -29.790 2.552 17.760 1.00 77.56 270 GLY A CA 1
ATOM 2011 C C . GLY A 1 270 ? -29.481 2.674 19.250 1.00 77.56 270 GLY A C 1
ATOM 2012 O O . GLY A 1 270 ? -28.333 2.516 19.647 1.00 77.56 270 GLY A O 1
ATOM 2013 N N . LEU A 1 271 ? -30.507 3.037 20.025 1.00 76.62 271 LEU A N 1
ATOM 2014 C CA . LEU A 1 271 ? -30.697 2.952 21.484 1.00 76.62 271 LEU A CA 1
ATOM 2015 C C . LEU A 1 271 ? -31.864 3.884 21.857 1.00 76.62 271 LEU A C 1
ATOM 2017 O O . LEU A 1 271 ? -31.866 5.039 21.381 1.00 76.62 271 LEU A O 1
#

pLDDT: mean 82.49, std 18.45, range [32.91, 97.44]

Sequence (271 aa):
MHSRLRSALTASGLVVAALLSMATSKPKKDDPTANAPIDSATEPYIGDWESDDTVLLIGRDRSVHYKKKTGSTTKSVDGTLKGIENGNIVVKAAFLEVKFKIDAEPEEEEGIWEMTIDGEELTKKGAGNGKTASLKENLEGAVVTQFANKGVTKCVCPNPAARTKFTCTATLKNGKTAPVEMTKNPTTHHYSFSIKVAAVESSKLEADLSDMVFKETKGKIKPTVSCGGGTVYIPDGDGVTCDATDPKTKKKGTIDADLNGGTLHWKLKGL

Secondary structure (DSSP, 8-state):
------------------------PPPPP--TTTTPPPPTTTGGG-EEEE-SSEEEEE-TTSEEEEEEEETTEEEEEEEEEEEEETTEEEEEETTEEEEEEEEEEEEEETTEEEEEETTEEEEEETSSHHHHHHHHHHHHHHHHHHTGGGTEEEEE----SS-SEEEEEEEETTS-EEEEEEEE-TTT--EEEEE-EEEEEHHHHHHHHHHHHHHHTTTS---EEE--SSEEEEETT-EEEEEEE-TTT--EEEEEEEEETTEEEEEEE--

Radius of gyration: 31.22 Å; chains: 1; bounding box: 61×96×77 Å